Protein AF-A0A6F9DDV5-F1 (afdb_monomer_lite)

InterPro domains:
  IPR013877 YAP-binding/ALF4/Glomulin [PF08568] (64-239)
  IPR019516 Glomulin/ALF4 [PTHR15430] (7-287)

Structure (mmCIF, N/CA/C/O backbone):
data_AF-A0A6F9DDV5-F1
#
_entry.id   AF-A0A6F9DDV5-F1
#
loop_
_atom_site.group_PDB
_atom_site.id
_atom_site.type_symbol
_atom_site.label_atom_id
_atom_site.label_alt_id
_atom_site.label_comp_id
_atom_site.label_asym_id
_atom_site.label_entity_id
_atom_site.label_seq_id
_atom_site.pdbx_PDB_ins_code
_atom_site.Cartn_x
_atom_site.Cartn_y
_atom_site.Cartn_z
_atom_site.occupancy
_atom_site.B_iso_or_equiv
_atom_site.auth_seq_id
_atom_site.auth_comp_id
_atom_site.auth_asym_id
_atom_site.auth_atom_id
_atom_site.pdbx_PDB_model_num
ATOM 1 N N . MET A 1 1 ? 10.683 -4.015 -34.587 1.00 55.41 1 MET A N 1
ATOM 2 C CA . MET A 1 1 ? 10.624 -2.664 -33.981 1.00 55.41 1 MET A CA 1
ATOM 3 C C . MET A 1 1 ? 10.845 -2.815 -32.485 1.00 55.41 1 MET A C 1
ATOM 5 O O . MET A 1 1 ? 10.167 -3.643 -31.888 1.00 55.41 1 MET A O 1
ATOM 9 N N . ASN A 1 2 ? 11.807 -2.100 -31.898 1.00 80.69 2 ASN A N 1
ATOM 10 C CA . ASN A 1 2 ? 12.067 -2.163 -30.457 1.00 80.69 2 ASN A CA 1
ATOM 11 C C . ASN A 1 2 ? 10.834 -1.625 -29.701 1.00 80.69 2 ASN A C 1
ATOM 13 O O . ASN A 1 2 ? 10.474 -0.459 -29.856 1.00 80.69 2 ASN A O 1
ATOM 17 N N . VAL A 1 3 ? 10.157 -2.480 -28.925 1.00 81.69 3 VAL A N 1
ATOM 18 C CA . VAL A 1 3 ? 8.917 -2.121 -28.211 1.00 81.69 3 VAL A CA 1
ATOM 19 C C . VAL A 1 3 ? 9.163 -1.027 -27.169 1.00 81.69 3 VAL A C 1
ATOM 21 O O . VAL A 1 3 ? 8.283 -0.204 -26.936 1.00 81.69 3 VAL A O 1
ATOM 24 N N . GLN A 1 4 ? 10.357 -0.975 -26.577 1.00 80.44 4 GLN A N 1
ATOM 25 C CA . GLN A 1 4 ? 10.731 0.053 -25.604 1.00 80.44 4 GLN A CA 1
ATOM 26 C C . GLN A 1 4 ? 10.897 1.419 -26.270 1.00 80.44 4 GLN A C 1
ATOM 28 O O . GLN A 1 4 ? 10.431 2.417 -25.728 1.00 80.44 4 GLN A O 1
ATOM 33 N N . PHE A 1 5 ? 11.471 1.443 -27.474 1.00 81.38 5 PHE A N 1
ATOM 34 C CA . PHE A 1 5 ? 11.558 2.650 -28.295 1.00 81.38 5 PHE A CA 1
ATOM 35 C C . PHE A 1 5 ? 10.172 3.112 -28.767 1.00 81.38 5 PHE A C 1
ATOM 37 O O . PHE A 1 5 ? 9.809 4.274 -28.636 1.00 81.38 5 PHE A O 1
ATOM 44 N N . ALA A 1 6 ? 9.330 2.189 -29.244 1.00 80.25 6 ALA A N 1
ATOM 45 C CA . ALA A 1 6 ? 7.950 2.528 -29.592 1.00 80.25 6 ALA A CA 1
ATOM 46 C C . ALA A 1 6 ? 7.181 3.078 -28.376 1.00 80.25 6 ALA A C 1
ATOM 48 O O . ALA A 1 6 ? 6.410 4.028 -28.501 1.00 80.25 6 ALA A O 1
ATOM 49 N N . PHE A 1 7 ? 7.414 2.508 -27.189 1.00 82.56 7 PHE A N 1
ATOM 50 C CA . PHE A 1 7 ? 6.843 3.017 -25.951 1.00 82.56 7 PHE A CA 1
ATOM 51 C C . PHE A 1 7 ? 7.330 4.432 -25.649 1.00 82.56 7 PHE A C 1
ATOM 53 O O . PHE A 1 7 ? 6.478 5.293 -25.443 1.00 82.56 7 PHE A O 1
ATOM 60 N N . SER A 1 8 ? 8.644 4.695 -25.675 1.00 81.56 8 SER A N 1
ATOM 61 C CA . SER A 1 8 ? 9.191 6.029 -25.398 1.00 81.56 8 SER A CA 1
ATOM 62 C C . SER A 1 8 ? 8.586 7.077 -26.335 1.00 81.56 8 SER A C 1
ATOM 64 O O . SER A 1 8 ? 8.031 8.059 -25.847 1.00 81.56 8 SER A O 1
ATOM 66 N N . CYS A 1 9 ? 8.524 6.817 -27.645 1.00 81.94 9 CYS A N 1
ATOM 67 C CA . CYS A 1 9 ? 7.893 7.723 -28.612 1.00 81.94 9 CYS A CA 1
ATOM 68 C C . CYS A 1 9 ? 6.425 8.058 -28.281 1.00 81.94 9 CYS A C 1
ATOM 70 O O . CYS A 1 9 ? 5.958 9.159 -28.570 1.00 81.94 9 CYS A O 1
ATOM 72 N N . CYS A 1 10 ? 5.681 7.134 -27.668 1.00 85.75 10 CYS A N 1
ATOM 73 C CA . CYS A 1 10 ? 4.267 7.330 -27.350 1.00 85.75 10 CYS A CA 1
ATOM 74 C C . CYS A 1 10 ? 4.003 7.975 -25.980 1.00 85.75 10 CYS A C 1
ATOM 76 O O . CYS A 1 10 ? 2.874 8.411 -25.748 1.00 85.75 10 CYS A O 1
ATOM 78 N N . ILE A 1 11 ? 4.983 8.055 -25.069 1.00 86.75 11 ILE A N 1
ATOM 79 C CA . ILE A 1 11 ? 4.750 8.488 -23.674 1.00 86.75 11 ILE A CA 1
ATOM 80 C C . ILE A 1 11 ? 4.121 9.883 -23.594 1.00 86.75 11 ILE A C 1
ATOM 82 O O . ILE A 1 11 ? 3.179 10.074 -22.824 1.00 86.75 11 ILE A O 1
ATOM 86 N N . SER A 1 12 ? 4.593 10.839 -24.399 1.00 86.44 12 SER A N 1
ATOM 87 C CA . SER A 1 12 ? 4.059 12.209 -24.390 1.00 86.44 12 SER A CA 1
ATOM 88 C C . SER A 1 12 ? 2.573 12.239 -24.766 1.00 86.44 12 SER A C 1
ATOM 90 O O . SER A 1 12 ? 1.744 12.737 -24.005 1.00 86.44 12 SER A O 1
ATOM 92 N N . ALA A 1 13 ? 2.211 11.589 -25.877 1.00 89.06 13 ALA A N 1
ATOM 93 C CA . ALA A 1 13 ? 0.823 11.498 -26.323 1.00 89.06 13 ALA A CA 1
ATOM 94 C C . ALA A 1 13 ? -0.061 10.760 -25.304 1.00 89.06 13 ALA A C 1
ATOM 96 O O . ALA A 1 13 ? -1.176 11.196 -25.013 1.00 89.06 13 ALA A O 1
ATOM 97 N N . ILE A 1 14 ? 0.441 9.664 -24.723 1.00 92.50 14 ILE A N 1
ATOM 98 C CA . ILE A 1 14 ? -0.252 8.922 -23.665 1.00 92.50 14 ILE A CA 1
ATOM 99 C C . ILE A 1 14 ? -0.547 9.845 -22.479 1.00 92.50 14 ILE A C 1
ATOM 101 O O . ILE A 1 14 ? -1.688 9.898 -22.026 1.00 92.50 14 ILE A O 1
ATOM 105 N N . LEU A 1 15 ? 0.442 10.604 -22.003 1.00 92.88 15 LEU A N 1
ATOM 106 C CA . LEU A 1 15 ? 0.263 11.533 -20.887 1.00 92.88 15 LEU A CA 1
ATOM 107 C C . LEU A 1 15 ? -0.780 12.608 -21.194 1.00 92.88 15 LEU A C 1
ATOM 109 O O . LEU A 1 15 ? -1.605 12.900 -20.330 1.00 92.88 15 LEU A O 1
ATOM 113 N N . THR A 1 16 ? -0.805 13.145 -22.416 1.00 93.19 16 THR A N 1
ATOM 114 C CA . THR A 1 16 ? -1.851 14.083 -22.847 1.00 93.19 16 THR A CA 1
ATOM 115 C C . THR A 1 16 ? -3.245 13.462 -22.749 1.00 93.19 16 THR A C 1
ATOM 117 O O . THR A 1 16 ? -4.175 14.111 -22.270 1.00 93.19 16 THR A O 1
ATOM 120 N N . PHE A 1 17 ? -3.410 12.201 -23.160 1.00 96.31 17 PHE A N 1
ATOM 121 C CA . PHE A 1 17 ? -4.692 11.502 -23.036 1.00 96.31 17 PHE A CA 1
ATOM 122 C C . PHE A 1 17 ? -5.074 11.213 -21.581 1.00 96.31 17 PHE A C 1
ATOM 124 O O . PHE A 1 17 ? -6.241 11.371 -21.227 1.00 96.31 17 PHE A O 1
ATOM 131 N N . LEU A 1 18 ? -4.118 10.799 -20.745 1.00 95.75 18 LEU A N 1
ATOM 132 C CA . LEU A 1 18 ? -4.370 10.464 -19.340 1.00 95.75 18 LEU A CA 1
ATOM 133 C C . LEU A 1 18 ? -4.709 11.697 -18.493 1.00 95.75 18 LEU A C 1
ATOM 135 O O . LEU A 1 18 ? -5.558 11.607 -17.615 1.00 95.75 18 LEU A O 1
ATOM 139 N N . LYS A 1 19 ? -4.089 12.849 -18.770 1.00 94.25 19 LYS A N 1
ATOM 140 C CA . LYS A 1 19 ? -4.344 14.112 -18.052 1.00 94.25 19 LYS A CA 1
ATOM 141 C C . LYS A 1 19 ? -5.589 14.859 -18.548 1.00 94.25 19 LYS A C 1
ATOM 143 O O . LYS A 1 19 ? -5.900 15.936 -18.049 1.00 94.25 19 LYS A O 1
ATOM 148 N N . ALA A 1 20 ? -6.296 14.327 -19.545 1.00 94.38 20 ALA A N 1
ATOM 149 C CA . ALA A 1 20 ? -7.508 14.952 -20.053 1.00 94.38 20 ALA A CA 1
ATOM 150 C C . ALA A 1 20 ? -8.665 14.832 -19.048 1.00 94.38 20 ALA A C 1
ATOM 152 O O . ALA A 1 20 ? -8.860 13.796 -18.425 1.00 94.38 20 ALA A O 1
ATOM 153 N N . THR A 1 21 ? -9.514 15.856 -18.974 1.00 91.00 21 THR A N 1
ATOM 154 C CA . THR A 1 21 ? -10.756 15.811 -18.180 1.00 91.00 21 THR A CA 1
ATOM 155 C C . THR A 1 21 ? -11.850 14.970 -18.845 1.00 91.00 21 THR A C 1
ATOM 157 O O . THR A 1 21 ? -12.747 14.459 -18.181 1.00 91.00 21 THR A O 1
ATOM 160 N N . ASN A 1 22 ? -11.779 14.796 -20.170 1.00 93.56 22 ASN A N 1
ATOM 161 C CA . ASN A 1 22 ? -12.754 14.031 -20.942 1.00 93.56 22 ASN A CA 1
ATOM 162 C C . ASN A 1 22 ? -12.568 12.507 -20.731 1.00 93.56 22 ASN A C 1
ATOM 164 O O . ASN A 1 22 ? -11.526 11.970 -21.127 1.00 93.56 22 ASN A O 1
ATOM 168 N N . PRO A 1 23 ? -13.581 11.775 -20.220 1.00 92.75 23 PRO A N 1
ATOM 169 C CA . PRO A 1 23 ? -13.462 10.342 -19.932 1.00 92.75 23 PRO A CA 1
ATOM 170 C C . PRO A 1 23 ? -13.117 9.471 -21.146 1.00 92.75 23 PRO A C 1
ATOM 172 O O . PRO A 1 23 ? -12.415 8.471 -21.007 1.00 92.75 23 PRO A O 1
ATOM 175 N N . THR A 1 24 ? -13.555 9.844 -22.350 1.00 95.00 24 THR A N 1
ATOM 176 C CA . THR A 1 24 ? -13.236 9.113 -23.585 1.00 95.00 24 THR A CA 1
ATOM 177 C C . THR A 1 24 ? -11.762 9.269 -23.960 1.00 95.00 24 THR A C 1
ATOM 179 O O . THR A 1 24 ? -11.135 8.303 -24.400 1.00 95.00 24 THR A O 1
ATOM 182 N N . LYS A 1 25 ? -11.172 10.454 -23.750 1.00 96.25 25 LYS A N 1
ATOM 183 C CA . LYS A 1 25 ? -9.725 10.670 -23.930 1.00 96.25 25 LYS A CA 1
ATOM 184 C C . LYS A 1 25 ? -8.921 9.846 -22.921 1.00 96.25 25 LYS A C 1
ATOM 186 O O . LYS A 1 25 ? -8.024 9.115 -23.335 1.00 96.25 25 LYS A O 1
ATOM 191 N N . VAL A 1 26 ? -9.316 9.862 -21.646 1.00 96.88 26 VAL A N 1
ATOM 192 C CA . VAL A 1 26 ? -8.696 9.036 -20.593 1.00 96.88 26 VAL A CA 1
ATOM 193 C C . VAL A 1 26 ? -8.796 7.548 -20.930 1.00 96.88 26 VAL A C 1
ATOM 195 O O . VAL A 1 26 ? -7.812 6.814 -20.840 1.00 96.88 26 VAL A O 1
ATOM 198 N N . HIS A 1 27 ? -9.965 7.093 -21.387 1.00 96.38 27 HIS A N 1
ATOM 199 C CA . HIS A 1 27 ? -10.177 5.713 -21.813 1.00 96.38 27 HIS A CA 1
ATOM 200 C C . HIS A 1 27 ? -9.219 5.296 -22.940 1.00 96.38 27 HIS A C 1
ATOM 202 O O . HIS A 1 27 ? -8.629 4.213 -22.869 1.00 96.38 27 HIS A O 1
ATOM 208 N N . LYS A 1 28 ? -9.033 6.151 -23.955 1.00 95.75 28 LYS A N 1
ATOM 209 C CA . LYS A 1 28 ? -8.062 5.918 -25.034 1.00 95.75 28 LYS A CA 1
ATOM 210 C C . LYS A 1 28 ? -6.635 5.852 -24.487 1.00 95.75 28 LYS A C 1
ATOM 212 O O . LYS A 1 28 ? -5.934 4.891 -24.792 1.00 95.75 28 LYS A O 1
ATOM 217 N N . GLY A 1 29 ? -6.247 6.787 -23.616 1.00 95.44 29 GLY A N 1
ATOM 218 C CA . GLY A 1 29 ? -4.939 6.786 -22.949 1.00 95.44 29 GLY A CA 1
ATOM 219 C C . GLY A 1 29 ? -4.657 5.478 -22.205 1.00 95.44 29 GLY A C 1
ATOM 220 O O . GLY A 1 29 ? -3.664 4.810 -22.484 1.00 95.44 29 GLY A O 1
ATOM 221 N N . LEU A 1 30 ? -5.580 5.039 -21.343 1.00 95.56 30 LEU A N 1
ATOM 222 C CA . LEU A 1 30 ? -5.460 3.771 -20.609 1.00 95.56 30 LEU A CA 1
ATOM 223 C C . LEU A 1 30 ? -5.441 2.544 -21.534 1.00 95.56 30 LEU A C 1
ATOM 225 O O . LEU A 1 30 ? -4.777 1.549 -21.240 1.00 95.56 30 LEU A O 1
ATOM 229 N N . THR A 1 31 ? -6.158 2.596 -22.657 1.00 94.81 31 THR A N 1
ATOM 230 C CA . THR A 1 31 ? -6.161 1.511 -23.649 1.00 94.81 31 THR A CA 1
ATOM 231 C C . THR A 1 31 ? -4.805 1.390 -24.339 1.00 94.81 31 THR A C 1
ATOM 233 O O . THR A 1 31 ? -4.296 0.275 -24.472 1.00 94.81 31 THR A O 1
ATOM 236 N N . ILE A 1 32 ? -4.192 2.520 -24.704 1.00 92.31 32 ILE A N 1
ATOM 237 C CA . ILE A 1 32 ? -2.840 2.564 -25.273 1.00 92.31 32 ILE A CA 1
ATOM 238 C C . ILE A 1 32 ? -1.819 2.083 -24.236 1.00 92.31 32 ILE A C 1
ATOM 240 O O . ILE A 1 32 ? -1.032 1.190 -24.543 1.00 92.31 32 ILE A O 1
ATOM 244 N N . CYS A 1 33 ? -1.880 2.585 -22.997 1.00 91.62 33 CYS A N 1
ATOM 245 C CA . CYS A 1 33 ? -1.057 2.110 -21.879 1.00 91.62 33 CYS A CA 1
ATOM 246 C C . CYS A 1 33 ? -1.094 0.586 -21.762 1.00 91.62 33 CYS A C 1
ATOM 248 O O . CYS A 1 33 ? -0.055 -0.066 -21.799 1.00 91.62 33 CYS A O 1
ATOM 250 N N . ARG A 1 34 ? -2.298 0.005 -21.686 1.00 91.25 34 ARG A N 1
ATOM 251 C CA . ARG A 1 34 ? -2.478 -1.447 -21.593 1.00 91.25 34 ARG A CA 1
ATOM 252 C C . ARG A 1 34 ? -1.848 -2.173 -22.778 1.00 91.25 34 ARG A C 1
ATOM 254 O O . ARG A 1 34 ? -1.163 -3.170 -22.579 1.00 91.25 34 ARG A O 1
ATOM 261 N N . PHE A 1 35 ? -2.087 -1.692 -23.995 1.00 90.75 35 PHE A N 1
ATOM 262 C CA . PHE A 1 35 ? -1.555 -2.310 -25.204 1.00 90.75 35 PHE A CA 1
ATOM 263 C C . PHE A 1 35 ? -0.025 -2.319 -25.217 1.00 90.75 35 PHE A C 1
ATOM 265 O O . PHE A 1 35 ? 0.574 -3.366 -25.450 1.00 90.75 35 PHE A O 1
ATOM 272 N N . VAL A 1 36 ? 0.607 -1.183 -24.913 1.00 86.81 36 VAL A N 1
ATOM 273 C CA . VAL A 1 36 ? 2.069 -1.084 -24.929 1.00 86.81 36 VAL A CA 1
ATOM 274 C C . VAL A 1 36 ? 2.689 -1.855 -23.764 1.00 86.81 36 VAL A C 1
ATOM 276 O O . VAL A 1 36 ? 3.611 -2.635 -23.975 1.00 86.81 36 VAL A O 1
ATOM 279 N N . THR A 1 37 ? 2.140 -1.737 -22.551 1.00 89.50 37 THR A N 1
ATOM 280 C CA . THR A 1 37 ? 2.614 -2.500 -21.384 1.00 89.50 37 THR A CA 1
ATOM 281 C C . THR A 1 37 ? 2.518 -4.008 -21.601 1.00 89.50 37 THR A C 1
ATOM 283 O O . THR A 1 37 ? 3.430 -4.731 -21.213 1.00 89.50 37 THR A O 1
ATOM 286 N N . ASN A 1 38 ? 1.473 -4.504 -22.266 1.00 91.06 38 ASN A N 1
ATOM 287 C CA . ASN A 1 38 ? 1.347 -5.933 -22.562 1.00 91.06 38 ASN A CA 1
ATOM 288 C C . ASN A 1 38 ? 2.399 -6.451 -23.554 1.00 91.06 38 ASN A C 1
ATOM 290 O O . ASN A 1 38 ? 2.666 -7.646 -23.552 1.00 91.06 38 ASN A O 1
ATOM 294 N N . ARG A 1 39 ? 2.991 -5.579 -24.378 1.00 90.88 39 ARG A N 1
ATOM 295 C CA . ARG A 1 39 ? 4.051 -5.940 -25.333 1.00 90.88 39 ARG A CA 1
ATOM 296 C C . ARG A 1 39 ? 5.461 -5.812 -24.762 1.00 90.88 39 ARG A C 1
ATOM 298 O O . ARG A 1 39 ? 6.409 -6.253 -25.399 1.00 90.88 39 ARG A O 1
ATOM 305 N N . LEU A 1 40 ? 5.614 -5.168 -23.607 1.00 90.44 40 LEU A N 1
ATOM 306 C CA . LEU A 1 40 ? 6.900 -5.063 -22.929 1.00 90.44 40 LEU A CA 1
ATOM 307 C C . LEU A 1 40 ? 7.204 -6.367 -22.196 1.00 90.44 40 LEU A C 1
ATOM 309 O O . LEU A 1 40 ? 6.369 -6.846 -21.424 1.00 90.44 40 LEU A O 1
ATOM 313 N N . GLU A 1 41 ? 8.411 -6.893 -22.371 1.00 89.69 41 GLU A N 1
ATOM 314 C CA . GLU A 1 41 ? 8.869 -8.049 -21.602 1.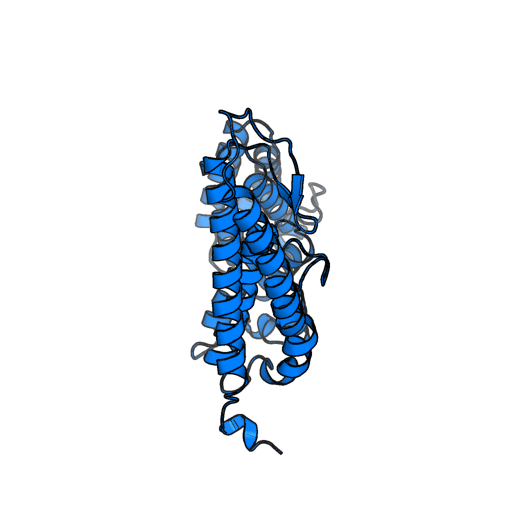00 89.69 41 GLU A CA 1
ATOM 315 C C . GLU A 1 41 ? 8.983 -7.698 -20.106 1.00 89.69 41 GLU A C 1
ATOM 317 O O . GLU A 1 41 ? 9.310 -6.550 -19.761 1.00 89.69 41 GLU A O 1
ATOM 322 N N . PRO A 1 42 ? 8.688 -8.634 -19.184 1.00 87.88 42 PRO A N 1
ATOM 323 C CA . PRO A 1 42 ? 8.953 -8.439 -17.761 1.00 87.88 42 PRO A CA 1
ATOM 324 C C . PRO A 1 42 ? 10.417 -8.055 -17.511 1.00 87.88 42 PRO A C 1
ATOM 326 O O . PRO A 1 42 ? 11.310 -8.544 -18.193 1.00 87.88 42 PRO A O 1
ATOM 329 N N . LEU A 1 43 ? 10.661 -7.189 -16.521 1.00 89.00 43 LEU A N 1
ATOM 330 C CA . LEU A 1 43 ? 12.007 -6.734 -16.123 1.00 89.00 43 LEU A CA 1
ATOM 331 C C . LEU A 1 43 ? 12.826 -6.021 -17.219 1.00 89.00 43 LEU A C 1
ATOM 333 O O . LEU A 1 43 ? 14.006 -5.754 -17.011 1.00 89.00 43 LEU A O 1
ATOM 337 N N . SER A 1 44 ? 12.223 -5.693 -18.363 1.00 89.12 44 SER A N 1
ATOM 338 C CA . SER A 1 44 ? 12.948 -5.141 -19.510 1.00 89.12 44 SER A CA 1
ATOM 339 C C . SER A 1 44 ? 13.184 -3.630 -19.427 1.00 89.12 44 SER A C 1
ATOM 341 O O . SER A 1 44 ? 14.111 -3.126 -20.057 1.00 89.12 44 SER A O 1
ATOM 343 N N . LEU A 1 45 ? 12.374 -2.890 -18.662 1.00 88.12 45 LEU A N 1
ATOM 344 C CA . LEU A 1 45 ? 12.496 -1.436 -18.560 1.00 88.12 45 LEU A CA 1
ATOM 345 C C . LEU A 1 45 ? 13.507 -1.006 -17.496 1.00 88.12 45 LEU A C 1
ATOM 347 O O . LEU A 1 45 ? 13.519 -1.525 -16.376 1.00 88.12 45 LEU A O 1
ATOM 351 N N . GLN A 1 46 ? 14.259 0.041 -17.837 1.00 86.06 46 GLN A N 1
ATOM 352 C CA . GLN A 1 46 ? 15.081 0.812 -16.911 1.00 86.06 46 GLN A CA 1
ATOM 353 C C . GLN A 1 46 ? 14.633 2.278 -16.897 1.00 86.06 46 GLN A C 1
ATOM 355 O O . GLN A 1 46 ? 14.309 2.848 -17.944 1.00 86.06 46 GLN A O 1
ATOM 360 N N . SER A 1 47 ? 14.618 2.917 -15.725 1.00 79.56 47 SER A N 1
ATOM 361 C CA . SER A 1 47 ? 14.194 4.325 -15.614 1.00 79.56 47 SER A CA 1
ATOM 362 C C . SER A 1 47 ? 15.165 5.267 -16.323 1.00 79.56 47 SER A C 1
ATOM 364 O O . SER A 1 47 ? 14.743 6.258 -16.924 1.00 79.56 47 SER A O 1
ATOM 366 N N . SER A 1 48 ? 16.461 4.951 -16.269 1.00 79.75 48 SER A N 1
ATOM 367 C CA . SER A 1 48 ? 17.528 5.672 -16.970 1.00 79.75 48 SER A CA 1
ATOM 368 C C . SER A 1 48 ? 17.300 5.685 -18.480 1.00 79.75 48 SER A C 1
ATOM 370 O O . SER A 1 48 ? 17.346 6.757 -19.079 1.00 79.75 48 SER A O 1
ATOM 372 N N . TYR A 1 49 ? 16.960 4.532 -19.066 1.00 77.31 49 TYR A N 1
ATOM 373 C CA . TYR A 1 49 ? 16.637 4.400 -20.486 1.00 77.31 49 TYR A CA 1
ATOM 374 C C . TYR A 1 49 ? 15.472 5.314 -20.883 1.00 77.31 49 TYR A C 1
ATOM 376 O O . TYR A 1 49 ? 15.629 6.167 -21.751 1.00 77.31 49 TYR A O 1
ATOM 384 N N . LEU A 1 50 ? 14.329 5.227 -20.189 1.00 76.25 50 LEU A N 1
ATOM 385 C CA . LEU A 1 50 ? 13.173 6.080 -20.502 1.00 76.25 50 LEU A CA 1
ATOM 386 C C . LEU A 1 50 ? 13.497 7.570 -20.367 1.00 76.25 50 LEU A C 1
ATOM 388 O O . LEU A 1 50 ? 13.019 8.376 -21.158 1.00 76.25 50 LEU A O 1
ATOM 392 N N . THR A 1 51 ? 14.296 7.934 -19.364 1.00 74.88 51 THR A N 1
ATOM 393 C CA . THR A 1 51 ? 14.700 9.325 -19.134 1.00 74.88 51 THR A CA 1
ATOM 394 C C . THR A 1 51 ? 15.616 9.814 -20.253 1.00 74.88 51 THR A C 1
ATOM 396 O O . THR A 1 51 ? 15.435 10.926 -20.734 1.00 74.88 51 THR A O 1
ATOM 399 N N . GLN A 1 52 ? 16.569 8.990 -20.698 1.00 73.81 52 GLN A N 1
ATOM 400 C CA . GLN A 1 52 ? 17.489 9.307 -21.790 1.00 73.81 52 GLN A CA 1
ATOM 401 C C . GLN A 1 52 ? 16.763 9.484 -23.125 1.00 73.81 52 GLN A C 1
ATOM 403 O O . GLN A 1 52 ? 16.974 10.502 -23.782 1.00 73.81 52 GLN A O 1
ATOM 408 N N . GLU A 1 53 ? 15.879 8.552 -23.482 1.00 68.75 53 GLU A N 1
ATOM 409 C CA . GLU A 1 53 ? 15.092 8.610 -24.722 1.00 68.75 53 GLU A CA 1
ATOM 410 C C . GLU A 1 53 ? 14.145 9.821 -24.763 1.00 68.75 53 GLU A C 1
ATOM 412 O O . GLU A 1 53 ? 13.799 10.313 -25.834 1.00 68.75 53 GLU A O 1
ATOM 417 N N . LEU A 1 54 ? 13.731 10.333 -23.598 1.00 66.31 54 LEU A N 1
ATOM 418 C CA . LEU A 1 54 ? 12.755 11.421 -23.477 1.00 66.31 54 LEU A CA 1
ATOM 419 C C . LEU A 1 54 ? 13.338 12.767 -23.051 1.00 66.31 54 LEU A C 1
ATOM 421 O O . LEU A 1 54 ? 12.575 13.709 -22.815 1.00 66.31 54 LEU A O 1
ATOM 425 N N . LYS A 1 55 ? 14.670 12.906 -23.048 1.00 63.59 55 LYS A N 1
ATOM 426 C CA . LYS A 1 55 ? 15.347 14.195 -22.814 1.00 63.59 55 LYS A CA 1
ATOM 427 C C . LYS A 1 55 ? 14.824 15.310 -23.727 1.00 63.59 55 LYS A C 1
ATOM 429 O O . LYS A 1 55 ? 14.760 16.458 -23.306 1.00 63.59 55 LYS A O 1
ATOM 434 N N . ILE A 1 56 ? 14.404 14.959 -24.943 1.00 56.12 56 ILE A N 1
ATOM 435 C CA . ILE A 1 56 ? 13.948 15.890 -25.987 1.00 56.12 56 ILE A CA 1
ATOM 436 C C . ILE A 1 56 ? 12.572 16.508 -25.664 1.00 56.12 56 ILE A C 1
ATOM 438 O O . ILE A 1 56 ? 12.258 17.587 -26.149 1.00 56.12 56 ILE A O 1
ATOM 442 N N . VAL A 1 57 ? 11.750 15.868 -24.823 1.00 59.75 57 VAL A N 1
ATOM 443 C CA . VAL A 1 57 ? 10.346 16.278 -24.587 1.00 59.75 57 VAL A CA 1
ATOM 444 C C . VAL A 1 57 ? 10.153 16.960 -23.221 1.00 59.75 57 VAL A C 1
ATOM 446 O O . VAL A 1 57 ? 9.030 17.124 -22.758 1.00 59.75 57 VAL A O 1
ATOM 449 N N . HIS A 1 58 ? 11.239 17.348 -22.542 1.00 65.75 58 HIS A N 1
ATOM 450 C CA . HIS A 1 58 ? 11.233 18.001 -21.220 1.00 65.75 58 HIS A CA 1
ATOM 451 C C . HIS A 1 58 ? 10.491 17.239 -20.100 1.00 65.75 58 HIS A C 1
ATOM 453 O O . HIS A 1 58 ? 10.155 17.810 -19.062 1.00 65.75 58 HIS A O 1
ATOM 459 N N . ILE A 1 59 ? 10.276 15.929 -20.257 1.00 69.25 59 ILE A N 1
ATOM 460 C CA . ILE A 1 59 ? 9.711 15.079 -19.205 1.00 69.25 59 ILE A CA 1
ATOM 461 C C . ILE A 1 59 ? 10.870 14.499 -18.396 1.00 69.25 59 ILE A C 1
ATOM 463 O O . ILE A 1 59 ? 11.454 13.487 -18.774 1.00 69.25 59 ILE A O 1
ATOM 467 N N . GLN A 1 60 ? 11.203 15.132 -17.269 1.00 69.38 60 GLN A N 1
ATOM 468 C CA . GLN A 1 60 ? 12.345 14.721 -16.439 1.00 69.38 60 GLN A CA 1
ATOM 469 C C . GLN A 1 60 ? 12.200 13.294 -15.883 1.00 69.38 60 GLN A C 1
ATOM 471 O O . GLN A 1 60 ? 13.186 12.569 -15.768 1.00 69.38 60 GLN A O 1
ATOM 476 N N . HIS A 1 61 ? 10.973 12.874 -15.554 1.00 82.94 61 HIS A N 1
ATOM 477 C CA . HIS A 1 61 ? 10.690 11.563 -14.963 1.00 82.94 61 HIS A CA 1
ATOM 478 C C . HIS A 1 61 ? 9.451 10.904 -15.596 1.00 82.94 61 HIS A C 1
ATOM 480 O O . HIS A 1 61 ? 8.370 10.900 -14.998 1.00 82.94 61 HIS A O 1
ATOM 486 N N . PRO A 1 62 ? 9.579 10.314 -16.796 1.00 85.94 62 PRO A N 1
ATOM 487 C CA . PRO A 1 62 ? 8.435 9.833 -17.575 1.00 85.94 62 PRO A CA 1
ATOM 488 C C . PRO A 1 62 ? 7.667 8.691 -16.904 1.00 85.94 62 PRO A C 1
ATOM 490 O O . PRO A 1 62 ? 6.437 8.685 -16.912 1.00 85.94 62 PRO A O 1
ATOM 493 N N . ALA A 1 63 ? 8.374 7.763 -16.253 1.00 89.38 63 ALA A N 1
ATOM 494 C CA . ALA A 1 63 ? 7.741 6.690 -15.491 1.00 89.38 63 ALA A CA 1
ATOM 495 C C . ALA A 1 63 ? 6.895 7.240 -14.328 1.00 89.38 63 ALA A C 1
ATOM 497 O O . ALA A 1 63 ? 5.752 6.823 -14.153 1.00 89.38 63 ALA A O 1
ATOM 498 N N . ARG A 1 64 ? 7.425 8.219 -13.578 1.00 91.19 64 ARG A N 1
ATOM 499 C CA . ARG A 1 64 ? 6.704 8.860 -12.465 1.00 91.19 64 ARG A CA 1
ATOM 500 C C . ARG A 1 64 ? 5.489 9.634 -12.961 1.00 91.19 64 ARG A C 1
ATOM 502 O O . ARG A 1 64 ? 4.404 9.428 -12.439 1.00 91.19 64 ARG A O 1
ATOM 509 N N . SER A 1 65 ? 5.639 10.403 -14.041 1.00 92.19 65 SER A N 1
ATOM 510 C CA . SER A 1 65 ? 4.534 11.163 -14.643 1.00 92.19 65 SER A CA 1
ATOM 511 C C . SER A 1 65 ? 3.360 10.269 -15.060 1.00 92.19 65 SER A C 1
ATOM 513 O O . SER A 1 65 ? 2.200 10.642 -14.889 1.00 92.19 65 SER A O 1
ATOM 515 N N . LEU A 1 66 ? 3.643 9.083 -15.615 1.00 93.62 66 LEU A N 1
ATOM 516 C CA . LEU A 1 66 ? 2.604 8.115 -15.982 1.00 93.62 66 LEU A CA 1
ATOM 517 C C . LEU A 1 66 ? 1.912 7.531 -14.752 1.00 93.62 66 LEU A C 1
ATOM 519 O O . LEU A 1 66 ? 0.690 7.387 -14.749 1.00 93.62 66 LEU A O 1
ATOM 523 N N . LEU A 1 67 ? 2.685 7.198 -13.718 1.00 95.19 67 LEU A N 1
ATOM 524 C CA . LEU A 1 67 ? 2.149 6.679 -12.467 1.00 95.19 67 LEU A CA 1
ATOM 525 C C . LEU A 1 67 ? 1.304 7.728 -11.739 1.00 95.19 67 LEU A C 1
ATOM 527 O O . LEU A 1 67 ? 0.212 7.401 -11.301 1.00 95.19 67 LEU A O 1
ATOM 531 N N . GLU A 1 68 ? 1.735 8.985 -11.677 1.00 95.56 68 GLU A N 1
ATOM 532 C CA . GLU A 1 68 ? 0.962 10.092 -11.094 1.00 95.56 68 GLU A CA 1
ATOM 533 C C . GLU A 1 68 ? -0.363 10.313 -11.823 1.00 95.56 68 GLU A C 1
ATOM 535 O O . GLU A 1 68 ? -1.412 10.417 -11.188 1.00 95.56 68 GLU A O 1
ATOM 540 N N . ALA A 1 69 ? -0.339 10.322 -13.161 1.00 96.44 69 ALA A N 1
ATOM 541 C CA . ALA A 1 69 ? -1.561 10.418 -13.950 1.00 96.44 69 ALA A CA 1
ATOM 542 C C . ALA A 1 69 ? -2.490 9.226 -13.669 1.00 96.44 69 ALA A C 1
ATOM 544 O O . ALA A 1 69 ? -3.694 9.401 -13.484 1.00 96.44 69 ALA A O 1
ATOM 545 N N . ALA A 1 70 ? -1.935 8.016 -13.572 1.00 96.75 70 ALA A N 1
ATOM 546 C CA . ALA A 1 70 ? -2.702 6.827 -13.234 1.00 96.75 70 ALA A CA 1
ATOM 547 C C . ALA A 1 70 ? -3.270 6.872 -11.803 1.00 96.75 70 ALA A C 1
ATOM 549 O O . ALA A 1 70 ? -4.415 6.464 -11.604 1.00 96.75 70 ALA A O 1
ATOM 550 N N . VAL A 1 71 ? -2.525 7.395 -10.825 1.00 97.56 71 VAL A N 1
ATOM 551 C CA . VAL A 1 71 ? -2.994 7.604 -9.448 1.00 97.56 71 VAL A CA 1
ATOM 552 C C . VAL A 1 71 ? -4.151 8.599 -9.428 1.00 97.56 71 VAL A C 1
ATOM 554 O O . VAL A 1 71 ? -5.207 8.258 -8.906 1.00 97.56 71 VAL A O 1
ATOM 557 N N . SER A 1 72 ? -4.009 9.767 -10.064 1.00 97.25 72 SER A N 1
ATOM 558 C CA . SER A 1 72 ? -5.090 10.761 -10.156 1.00 97.25 72 SER A CA 1
ATOM 559 C C . SER A 1 72 ? -6.348 10.167 -10.797 1.00 97.25 72 SER A C 1
ATOM 561 O O . SER A 1 72 ? -7.444 10.305 -10.258 1.00 97.25 72 SER A O 1
ATOM 563 N N . ILE A 1 73 ? -6.215 9.402 -11.888 1.00 97.44 73 ILE A N 1
ATOM 564 C CA . ILE A 1 73 ? -7.367 8.713 -12.484 1.00 97.44 73 ILE A CA 1
ATOM 565 C C . ILE A 1 73 ? -7.947 7.679 -11.514 1.00 97.44 73 ILE A C 1
ATOM 567 O O . ILE A 1 73 ? -9.165 7.589 -11.400 1.00 97.44 73 ILE A O 1
ATOM 571 N N . ALA A 1 74 ? -7.114 6.889 -10.832 1.00 96.75 74 ALA A N 1
ATOM 572 C CA . ALA A 1 74 ? -7.558 5.831 -9.925 1.00 96.75 74 ALA A CA 1
ATOM 573 C C . ALA A 1 74 ? -8.348 6.367 -8.723 1.00 96.75 74 ALA A C 1
ATOM 575 O O . ALA A 1 74 ? -9.235 5.667 -8.239 1.00 96.75 74 ALA A O 1
ATOM 576 N N . THR A 1 75 ? -8.062 7.590 -8.279 1.00 95.88 75 THR A N 1
ATOM 577 C CA . THR A 1 75 ? -8.666 8.189 -7.082 1.00 95.88 75 THR A CA 1
ATOM 578 C C . THR A 1 75 ? -9.784 9.179 -7.410 1.00 95.88 75 THR A C 1
ATOM 580 O O . THR A 1 75 ? -10.813 9.173 -6.744 1.00 95.88 75 THR A O 1
ATOM 583 N N . GLN A 1 76 ? -9.639 9.985 -8.466 1.00 94.56 76 GLN A N 1
ATOM 584 C CA . GLN A 1 76 ? -10.514 11.137 -8.728 1.00 94.56 76 GLN A CA 1
ATOM 585 C C . GLN A 1 76 ? -11.447 10.953 -9.934 1.00 94.56 76 GLN A C 1
ATOM 587 O O . GLN A 1 76 ? -12.434 11.677 -10.061 1.00 94.56 76 GLN A O 1
ATOM 592 N N . CYS A 1 77 ? -11.179 10.009 -10.847 1.00 94.81 77 CYS A N 1
ATOM 593 C CA . CYS A 1 77 ? -11.996 9.881 -12.059 1.00 94.81 77 CYS A CA 1
ATOM 594 C C . CYS A 1 77 ? -13.441 9.472 -11.710 1.00 94.81 77 CYS A C 1
ATOM 596 O O . CYS A 1 77 ? -13.616 8.454 -11.041 1.00 94.81 77 CYS A O 1
ATOM 598 N N . PRO A 1 78 ? -14.493 10.148 -12.215 1.00 92.75 78 PRO A N 1
ATOM 599 C CA . PRO A 1 78 ? -15.884 9.802 -11.892 1.00 92.75 78 PRO A CA 1
ATOM 600 C C . PRO A 1 78 ? -16.278 8.373 -12.298 1.00 92.75 78 PRO A C 1
ATOM 602 O O . PRO A 1 78 ? -17.073 7.712 -11.627 1.00 92.75 78 PRO A O 1
ATOM 605 N N . SER A 1 79 ? -15.677 7.850 -13.371 1.00 95.69 79 SER A N 1
ATOM 606 C CA . SER A 1 79 ? -15.961 6.502 -13.860 1.00 95.69 79 SER A CA 1
ATOM 607 C C . SER A 1 79 ? -15.265 5.434 -13.016 1.00 95.69 79 SER A C 1
ATOM 609 O O . SER A 1 79 ? -14.051 5.243 -13.116 1.00 95.69 79 SER A O 1
ATOM 611 N N . LYS A 1 80 ? -16.049 4.650 -12.264 1.00 95.50 80 LYS A N 1
ATOM 612 C CA . LYS A 1 80 ? -15.562 3.491 -11.491 1.00 95.50 80 LYS A CA 1
ATOM 613 C C . LYS A 1 80 ? -14.747 2.519 -12.350 1.00 95.50 80 LYS A C 1
ATOM 615 O O . LYS A 1 80 ? -13.706 2.034 -11.914 1.00 95.50 80 LYS A O 1
ATOM 620 N N . THR A 1 81 ? -15.183 2.266 -13.582 1.00 96.38 81 THR A N 1
ATOM 621 C CA . THR A 1 81 ? -14.478 1.379 -14.516 1.00 96.38 81 THR A CA 1
ATOM 622 C C . THR A 1 81 ? -13.103 1.925 -14.897 1.00 96.38 81 THR A C 1
ATOM 624 O O . THR A 1 81 ? -12.142 1.159 -14.966 1.00 96.38 81 THR A O 1
ATOM 627 N N . LEU A 1 82 ? -12.978 3.236 -15.134 1.00 96.81 82 LEU A N 1
ATOM 628 C CA . LEU A 1 82 ? -11.681 3.851 -15.429 1.00 96.81 82 LEU A CA 1
ATOM 629 C C . LEU A 1 82 ? -10.780 3.874 -14.192 1.00 96.81 82 LEU A C 1
ATOM 631 O O . LEU A 1 82 ? -9.605 3.535 -14.325 1.00 96.81 82 LEU A O 1
ATOM 635 N N . ARG A 1 83 ? -11.333 4.147 -12.999 1.00 96.69 83 ARG A N 1
ATOM 636 C CA . ARG A 1 83 ? -10.591 4.047 -11.730 1.00 96.69 83 ARG A CA 1
ATOM 637 C C . ARG A 1 83 ? -9.960 2.664 -11.557 1.00 96.69 83 ARG A C 1
ATOM 639 O O . ARG A 1 83 ? -8.751 2.549 -11.377 1.00 96.69 83 ARG A O 1
ATOM 646 N N . GLN A 1 84 ? -10.759 1.606 -11.716 1.00 95.00 84 GLN A N 1
ATOM 647 C CA . GLN A 1 84 ? -10.298 0.217 -11.601 1.00 95.00 84 GLN A CA 1
ATOM 648 C C . GLN A 1 84 ? -9.233 -0.144 -12.643 1.00 95.00 84 GLN A C 1
ATOM 650 O O . GLN A 1 84 ? -8.228 -0.771 -12.310 1.00 95.00 84 GLN A O 1
ATOM 655 N N . ARG A 1 85 ? -9.420 0.263 -13.905 1.00 95.69 85 ARG A N 1
ATOM 656 C CA . ARG A 1 85 ? -8.426 0.023 -14.965 1.00 95.69 85 ARG A CA 1
ATOM 657 C C . ARG A 1 85 ? -7.109 0.743 -14.689 1.00 95.69 85 ARG A C 1
ATOM 659 O O . ARG A 1 85 ? -6.054 0.175 -14.954 1.00 95.69 85 ARG A O 1
ATOM 666 N N . SER A 1 86 ? -7.174 1.959 -14.153 1.00 96.44 86 SER A N 1
ATOM 667 C CA . SER A 1 86 ? -5.990 2.734 -13.793 1.00 96.44 86 SER A CA 1
ATOM 668 C C . SER A 1 86 ? -5.233 2.109 -12.620 1.00 96.44 86 SER A C 1
ATOM 670 O O . SER A 1 86 ? -4.024 1.908 -12.707 1.00 96.44 86 SER A O 1
ATOM 672 N N . ALA A 1 87 ? -5.943 1.677 -11.572 1.00 94.50 87 ALA A N 1
ATOM 673 C CA . ALA A 1 87 ? -5.340 0.960 -10.448 1.00 94.50 87 ALA A CA 1
ATOM 674 C C . ALA A 1 87 ? -4.621 -0.327 -10.901 1.00 94.50 87 ALA A C 1
ATOM 676 O O . ALA A 1 87 ? -3.476 -0.569 -10.530 1.00 94.50 87 ALA A O 1
ATOM 677 N N . GLN A 1 88 ? -5.239 -1.115 -11.790 1.00 92.56 88 GLN A N 1
ATOM 678 C CA . GLN A 1 88 ? -4.601 -2.306 -12.374 1.00 92.56 88 GLN A CA 1
ATOM 679 C C . GLN A 1 88 ? -3.372 -1.977 -13.230 1.00 92.56 88 GLN A C 1
ATOM 681 O O . GLN A 1 88 ? -2.462 -2.799 -13.350 1.00 92.56 88 GLN A O 1
ATOM 686 N N . PHE A 1 89 ? -3.355 -0.811 -13.877 1.00 95.00 89 PHE A N 1
ATOM 687 C CA . PHE A 1 89 ? -2.216 -0.380 -14.677 1.00 95.00 89 PHE A CA 1
ATOM 688 C C . PHE A 1 89 ? -0.989 -0.091 -13.804 1.00 95.00 89 PHE A C 1
ATOM 690 O O . PHE A 1 89 ? 0.103 -0.476 -14.215 1.00 95.00 89 PHE A O 1
ATOM 697 N N . LEU A 1 90 ? -1.150 0.484 -12.603 1.00 94.25 90 LEU A N 1
ATOM 698 C CA . LEU A 1 90 ? -0.035 0.817 -11.700 1.00 94.25 90 LEU A CA 1
ATOM 699 C C . LEU A 1 90 ? 0.908 -0.376 -11.486 1.00 94.25 90 LEU A C 1
ATOM 701 O O . LEU A 1 90 ? 2.087 -0.316 -11.833 1.00 94.25 90 LEU A O 1
ATOM 705 N N . THR A 1 91 ? 0.386 -1.497 -10.987 1.00 92.94 91 THR A N 1
ATOM 706 C CA . THR A 1 91 ? 1.202 -2.684 -10.683 1.00 92.94 91 THR A CA 1
ATOM 707 C C . THR A 1 91 ? 1.700 -3.386 -11.940 1.00 92.94 91 THR A C 1
ATOM 709 O O . THR A 1 91 ? 2.844 -3.840 -11.982 1.00 92.94 91 THR A O 1
ATOM 712 N N . LYS A 1 92 ? 0.892 -3.442 -13.006 1.00 94.00 92 LYS A N 1
ATOM 713 C CA . LYS A 1 92 ? 1.317 -4.013 -14.296 1.00 94.00 92 LYS A CA 1
ATOM 714 C C . LYS A 1 92 ? 2.478 -3.244 -14.910 1.00 94.00 92 LYS A C 1
ATOM 716 O O . LYS A 1 92 ? 3.395 -3.870 -15.433 1.00 94.00 92 LYS A O 1
ATOM 721 N N . PHE A 1 93 ? 2.440 -1.918 -14.840 1.00 94.50 93 PHE A N 1
ATOM 722 C CA . PHE A 1 93 ? 3.486 -1.059 -15.371 1.00 94.50 93 PHE A CA 1
ATOM 723 C C . PHE A 1 93 ? 4.761 -1.156 -14.532 1.00 94.50 93 PHE A C 1
ATOM 725 O O . PHE A 1 93 ? 5.828 -1.415 -15.081 1.00 94.50 93 PHE A O 1
ATOM 732 N N . VAL A 1 94 ? 4.648 -1.073 -13.201 1.00 95.38 94 VAL A N 1
ATOM 733 C CA . VAL A 1 94 ? 5.781 -1.238 -12.271 1.00 95.38 94 VAL A CA 1
ATOM 734 C C . VAL A 1 94 ? 6.460 -2.612 -12.431 1.00 95.38 94 VAL A C 1
ATOM 736 O O . VAL A 1 94 ? 7.685 -2.715 -12.364 1.00 95.38 94 VAL A O 1
ATOM 739 N N . ASN A 1 95 ? 5.702 -3.670 -12.743 1.00 94.75 95 ASN A N 1
ATOM 740 C CA . ASN A 1 95 ? 6.252 -5.003 -13.021 1.00 94.75 95 ASN A CA 1
ATOM 741 C C . ASN A 1 95 ? 7.116 -5.081 -14.299 1.00 94.75 95 ASN A C 1
ATOM 743 O O . ASN A 1 95 ? 7.878 -6.036 -14.459 1.00 94.75 95 ASN A O 1
ATOM 747 N N . LYS A 1 96 ? 7.051 -4.101 -15.207 1.00 94.44 96 LYS A N 1
ATOM 748 C CA . LYS A 1 96 ? 7.918 -4.074 -16.399 1.00 94.44 96 LYS A CA 1
ATOM 749 C C . LYS A 1 96 ? 9.326 -3.572 -16.115 1.00 94.44 96 LYS A C 1
ATOM 751 O O . LYS A 1 96 ? 10.214 -3.819 -16.923 1.00 94.44 96 LYS A O 1
ATOM 756 N N . PHE 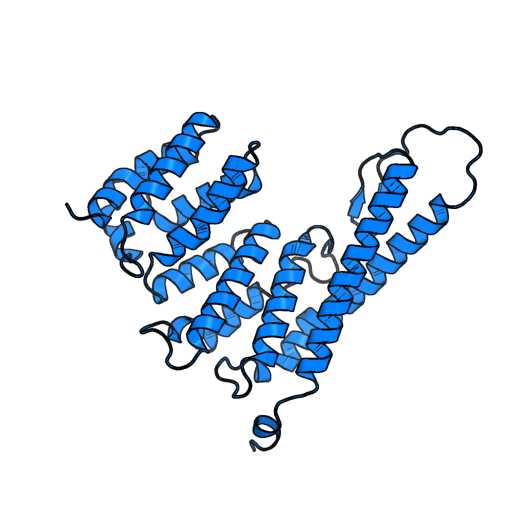A 1 97 ? 9.542 -2.929 -14.972 1.00 94.19 97 PHE A N 1
ATOM 757 C CA . PHE A 1 97 ? 10.855 -2.444 -14.569 1.00 94.19 97 PHE A CA 1
ATOM 758 C C . PHE A 1 97 ? 11.691 -3.539 -13.918 1.00 94.19 97 PHE A C 1
ATOM 760 O O . PHE A 1 97 ? 11.154 -4.402 -13.209 1.00 94.19 97 PHE A O 1
ATOM 767 N N . ALA A 1 98 ? 13.005 -3.459 -14.132 1.00 93.50 98 ALA A N 1
ATOM 768 C CA . ALA A 1 98 ? 13.994 -4.212 -13.375 1.00 93.50 98 ALA A CA 1
ATOM 769 C C . ALA A 1 98 ? 13.840 -3.962 -11.862 1.00 93.50 98 ALA A C 1
ATOM 771 O O . ALA A 1 98 ? 13.332 -2.925 -11.433 1.00 93.50 98 ALA A O 1
ATOM 772 N N . TRP A 1 99 ? 14.291 -4.907 -11.034 1.00 94.50 99 TRP A N 1
ATOM 773 C CA . TRP A 1 99 ? 14.046 -4.893 -9.586 1.00 94.50 99 TRP A CA 1
ATOM 774 C C . TRP A 1 99 ? 14.509 -3.617 -8.869 1.00 94.50 99 TRP A C 1
ATOM 776 O O . TRP A 1 99 ? 13.793 -3.126 -7.997 1.00 94.50 99 TRP A O 1
ATOM 786 N N . SER A 1 100 ? 15.659 -3.052 -9.248 1.00 92.69 100 SER A N 1
ATOM 787 C CA . SER A 1 100 ? 16.169 -1.809 -8.650 1.00 92.69 100 SER A CA 1
ATOM 788 C C . SER A 1 100 ? 15.253 -0.616 -8.936 1.00 92.69 100 SER A C 1
ATOM 790 O O . SER A 1 100 ? 14.797 0.049 -8.006 1.00 92.69 100 SER A O 1
ATOM 792 N N . ASP A 1 101 ? 14.895 -0.391 -10.200 1.00 93.88 101 ASP A N 1
ATOM 793 C CA . ASP A 1 101 ? 13.963 0.672 -10.586 1.00 93.88 101 ASP A CA 1
ATOM 794 C C . ASP A 1 101 ? 12.575 0.463 -9.982 1.00 93.88 101 ASP A C 1
ATOM 796 O O . ASP A 1 101 ? 11.949 1.397 -9.480 1.00 93.88 101 ASP A O 1
ATOM 800 N N . ARG A 1 102 ? 12.114 -0.788 -9.963 1.00 94.94 102 ARG A N 1
ATOM 801 C CA . ARG A 1 102 ? 10.860 -1.184 -9.328 1.00 94.94 102 ARG A CA 1
ATOM 802 C C . ARG A 1 102 ? 10.828 -0.780 -7.856 1.00 94.94 102 ARG A C 1
ATOM 804 O O . ARG A 1 102 ? 9.831 -0.207 -7.429 1.00 94.94 102 ARG A O 1
ATOM 811 N N . PHE A 1 103 ? 11.892 -1.043 -7.096 1.00 95.50 103 PHE A N 1
ATOM 812 C CA . PHE A 1 103 ? 11.989 -0.607 -5.701 1.00 95.50 103 PHE A CA 1
ATOM 813 C C . PHE A 1 103 ? 11.817 0.910 -5.581 1.00 95.50 103 PHE A C 1
ATOM 815 O O . PHE A 1 103 ? 10.987 1.373 -4.801 1.00 95.50 103 PHE A O 1
ATOM 822 N N . HIS A 1 104 ? 12.532 1.686 -6.399 1.00 94.81 104 HIS A N 1
ATOM 823 C CA . HIS A 1 104 ? 12.451 3.145 -6.359 1.00 94.81 104 HIS A CA 1
ATOM 824 C C . HIS A 1 104 ? 11.065 3.683 -6.729 1.00 94.81 104 HIS A C 1
ATOM 826 O O . HIS A 1 104 ? 10.609 4.645 -6.113 1.00 94.81 104 HIS A O 1
ATOM 832 N N . LEU A 1 105 ? 10.373 3.068 -7.692 1.00 95.81 105 LEU A N 1
ATOM 833 C CA . LEU A 1 105 ? 9.011 3.455 -8.072 1.00 95.81 105 LEU A CA 1
ATOM 834 C C . LEU A 1 105 ? 7.986 3.110 -6.984 1.00 95.81 105 LEU A C 1
ATOM 836 O O . LEU A 1 105 ? 7.103 3.917 -6.704 1.00 95.81 105 LEU A O 1
ATOM 840 N N . VAL A 1 106 ? 8.111 1.942 -6.349 1.00 96.75 106 VAL A N 1
ATOM 841 C CA . VAL A 1 106 ? 7.242 1.548 -5.227 1.00 96.75 106 VAL A CA 1
ATOM 842 C C . VAL A 1 106 ? 7.466 2.470 -4.032 1.00 96.75 106 VAL A C 1
ATOM 844 O O . VAL A 1 106 ? 6.501 2.995 -3.483 1.00 96.75 106 VAL A O 1
ATOM 847 N N . PHE A 1 107 ? 8.728 2.719 -3.667 1.00 96.06 107 PHE A N 1
ATOM 848 C CA . PHE A 1 107 ? 9.073 3.646 -2.592 1.00 96.06 107 PHE A CA 1
ATOM 849 C C . PHE A 1 107 ? 8.553 5.055 -2.880 1.00 96.06 107 PHE A C 1
ATOM 851 O O . PHE A 1 107 ? 7.971 5.675 -1.996 1.00 96.06 107 PHE A O 1
ATOM 858 N N . TYR A 1 108 ? 8.707 5.538 -4.118 1.00 95.56 108 TYR A N 1
ATOM 859 C CA . TYR A 1 108 ? 8.155 6.819 -4.550 1.00 95.56 108 TYR A CA 1
ATOM 860 C C . TYR A 1 108 ? 6.646 6.888 -4.297 1.00 95.56 108 TYR A C 1
ATOM 862 O O . TYR A 1 108 ? 6.208 7.763 -3.561 1.00 95.56 108 TYR A O 1
ATOM 870 N N . LEU A 1 109 ? 5.874 5.933 -4.830 1.00 96.12 109 LEU A N 1
ATOM 871 C CA . LEU A 1 109 ? 4.415 5.922 -4.701 1.00 96.12 109 LEU A CA 1
ATOM 872 C C . LEU A 1 109 ? 3.945 5.877 -3.246 1.00 96.12 109 LEU A C 1
ATOM 874 O O . LEU A 1 109 ? 3.058 6.633 -2.872 1.00 96.12 109 LEU A O 1
ATOM 878 N N . ILE A 1 110 ? 4.545 5.019 -2.420 1.00 95.81 110 ILE A N 1
ATOM 879 C CA . ILE A 1 110 ? 4.180 4.906 -1.001 1.00 95.81 110 ILE A CA 1
ATOM 880 C C . ILE A 1 110 ? 4.559 6.177 -0.223 1.00 95.81 110 ILE A C 1
ATOM 882 O O . ILE A 1 110 ? 3.898 6.521 0.752 1.00 95.81 110 ILE A O 1
ATOM 886 N N . ASN A 1 111 ? 5.621 6.875 -0.629 1.00 93.81 111 ASN A N 1
ATOM 887 C CA . ASN A 1 111 ? 6.099 8.062 0.072 1.00 93.81 111 ASN A CA 1
ATOM 888 C C . ASN A 1 111 ? 5.391 9.360 -0.344 1.00 93.81 111 ASN A C 1
ATOM 890 O O . ASN A 1 111 ? 5.354 10.282 0.463 1.00 93.81 111 ASN A O 1
ATOM 894 N N . THR A 1 112 ? 4.904 9.470 -1.584 1.00 93.06 112 THR A N 1
ATOM 895 C CA . THR A 1 112 ? 4.358 10.732 -2.119 1.00 93.06 112 THR A CA 1
ATOM 896 C C . THR A 1 112 ? 2.850 10.732 -2.326 1.00 93.06 112 THR A C 1
ATOM 898 O O . THR A 1 112 ? 2.272 11.806 -2.466 1.00 93.06 112 THR A O 1
ATOM 901 N N . VAL A 1 113 ? 2.197 9.568 -2.360 1.00 93.94 113 VAL A N 1
ATOM 902 C CA . VAL A 1 113 ? 0.739 9.488 -2.504 1.00 93.94 113 VAL A CA 1
ATOM 903 C C . VAL A 1 113 ? 0.080 9.473 -1.130 1.00 93.94 113 VAL A C 1
ATOM 905 O O . VAL A 1 113 ? 0.406 8.639 -0.292 1.00 93.94 113 VAL A O 1
ATOM 908 N N . GLU A 1 114 ? -0.892 10.359 -0.926 1.00 91.81 114 GLU A N 1
ATOM 909 C CA . GLU A 1 114 ? -1.634 10.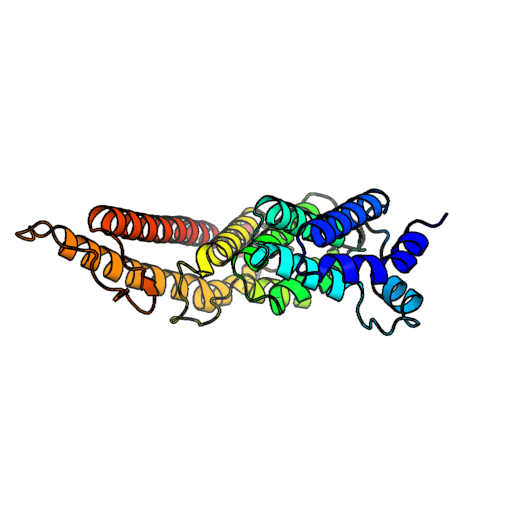458 0.339 1.00 91.81 114 GLU A CA 1
ATOM 910 C C . GLU A 1 114 ? -2.838 9.512 0.404 1.00 91.81 114 GLU A C 1
ATOM 912 O O . GLU A 1 114 ? -3.189 9.031 1.472 1.00 91.81 114 GLU A O 1
ATOM 917 N N . HIS A 1 115 ? -3.465 9.202 -0.736 1.00 95.00 115 HIS A N 1
ATOM 918 C CA . HIS A 1 115 ? -4.704 8.423 -0.763 1.00 95.00 115 HIS A CA 1
ATOM 919 C C . HIS A 1 115 ? -4.516 7.011 -0.176 1.00 95.00 115 HIS A C 1
ATOM 921 O O . HIS A 1 115 ? -3.865 6.158 -0.795 1.00 95.00 115 HIS A O 1
ATOM 927 N N . SER A 1 116 ? -5.184 6.733 0.948 1.00 95.25 116 SER A N 1
ATOM 928 C CA . SER A 1 116 ? -5.062 5.497 1.737 1.00 95.25 116 SER A CA 1
ATOM 929 C C . SER A 1 116 ? -5.204 4.220 0.902 1.00 95.25 116 SER A C 1
ATOM 931 O O . SER A 1 116 ? -4.346 3.343 0.961 1.00 95.25 116 SER A O 1
ATOM 933 N N . GLY A 1 117 ? -6.207 4.150 0.021 1.00 95.44 117 GLY A N 1
ATOM 934 C CA . GLY A 1 117 ? -6.404 3.004 -0.877 1.00 95.44 117 GLY A CA 1
ATOM 935 C C . GLY A 1 117 ? -5.251 2.743 -1.861 1.00 95.44 117 GLY A C 1
ATOM 936 O O . GLY A 1 117 ? -4.968 1.590 -2.187 1.00 95.44 117 GLY A O 1
ATOM 937 N N . VAL A 1 118 ? -4.534 3.780 -2.320 1.00 96.19 118 VAL A N 1
ATOM 938 C CA . VAL A 1 118 ? -3.374 3.609 -3.215 1.00 96.19 118 VAL A CA 1
ATOM 939 C C . VAL A 1 118 ? -2.161 3.149 -2.419 1.00 96.19 118 VAL A C 1
ATOM 941 O O . VAL A 1 118 ? -1.484 2.213 -2.841 1.00 96.19 118 VAL A O 1
ATOM 944 N N . VAL A 1 119 ? -1.913 3.756 -1.255 1.00 96.69 119 VAL A N 1
ATOM 945 C CA . VAL A 1 119 ? -0.837 3.324 -0.352 1.00 96.69 119 VAL A CA 1
ATOM 946 C C . VAL A 1 119 ? -1.064 1.873 0.066 1.00 96.69 119 VAL A C 1
ATOM 948 O O . VAL A 1 119 ? -0.171 1.052 -0.117 1.00 96.69 119 VAL A O 1
ATOM 951 N N . GLY A 1 120 ? -2.278 1.521 0.500 1.00 97.50 120 GLY A N 1
ATOM 952 C CA . GLY A 1 120 ? -2.659 0.152 0.841 1.00 97.50 120 GLY A CA 1
ATOM 953 C C . GLY A 1 120 ? -2.457 -0.823 -0.320 1.00 97.50 120 GLY A C 1
ATOM 954 O O . GLY A 1 120 ? -1.867 -1.889 -0.138 1.00 97.50 120 GLY A O 1
ATOM 955 N N . HIS A 1 121 ? -2.837 -0.442 -1.546 1.00 97.19 121 HIS A N 1
ATOM 956 C CA . HIS A 1 121 ? -2.576 -1.253 -2.739 1.00 97.19 121 HIS A CA 1
ATOM 957 C C . HIS A 1 121 ? -1.075 -1.486 -2.979 1.00 97.19 121 HIS A C 1
ATOM 959 O O . HIS A 1 121 ? -0.656 -2.609 -3.271 1.00 97.19 121 HIS A O 1
ATOM 965 N N . MET A 1 122 ? -0.248 -0.451 -2.821 1.00 97.75 122 MET A N 1
ATOM 966 C CA . MET A 1 122 ? 1.202 -0.561 -2.990 1.00 97.75 122 MET A CA 1
ATOM 967 C C . MET A 1 122 ? 1.881 -1.316 -1.836 1.00 97.75 122 MET A C 1
ATOM 969 O O . MET A 1 122 ? 2.862 -2.021 -2.073 1.00 97.75 122 MET A O 1
ATOM 973 N N . THR A 1 123 ? 1.344 -1.252 -0.617 1.00 98.44 123 THR A N 1
ATOM 974 C CA . THR A 1 123 ? 1.771 -2.080 0.521 1.00 98.44 123 THR A CA 1
ATOM 975 C C . THR A 1 123 ? 1.472 -3.559 0.273 1.00 98.44 123 THR A C 1
ATOM 977 O O . THR A 1 123 ? 2.334 -4.405 0.512 1.00 98.44 123 THR A O 1
ATOM 980 N N . VAL A 1 124 ? 0.300 -3.888 -0.284 1.00 98.25 124 VAL A N 1
ATOM 981 C CA . VAL A 1 124 ? -0.012 -5.260 -0.725 1.00 98.25 124 VAL A CA 1
ATOM 982 C C . VAL A 1 124 ? 0.954 -5.706 -1.820 1.00 98.25 124 VAL A C 1
ATOM 984 O O . VAL A 1 124 ? 1.510 -6.796 -1.721 1.00 98.25 124 VAL A O 1
ATOM 987 N N . TYR A 1 125 ? 1.234 -4.851 -2.807 1.00 97.88 125 TYR A N 1
ATOM 988 C CA . TYR A 1 125 ? 2.228 -5.150 -3.839 1.00 97.88 125 TYR A CA 1
ATOM 989 C C . TYR A 1 125 ? 3.616 -5.430 -3.244 1.00 97.88 125 TYR A C 1
ATOM 991 O O . TYR A 1 125 ? 4.279 -6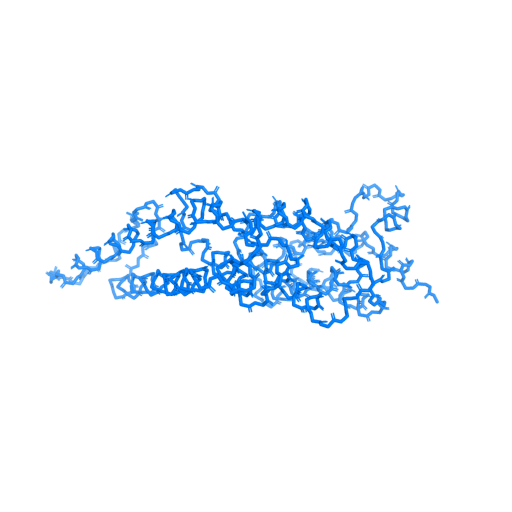.384 -3.645 1.00 97.88 125 TYR A O 1
ATOM 999 N N . PHE A 1 126 ? 4.063 -4.628 -2.272 1.00 98.12 126 PHE A N 1
ATOM 1000 C CA . PHE A 1 126 ? 5.330 -4.859 -1.577 1.00 98.12 126 PHE A CA 1
ATOM 1001 C C . PHE A 1 126 ? 5.340 -6.213 -0.856 1.00 98.12 126 PHE A C 1
ATOM 1003 O O . PHE A 1 126 ? 6.271 -6.991 -1.055 1.00 98.12 126 PHE A O 1
ATOM 1010 N N . LYS A 1 127 ? 4.281 -6.536 -0.103 1.00 98.25 127 LYS A N 1
ATOM 1011 C CA . LYS A 1 127 ? 4.102 -7.846 0.544 1.00 98.25 127 LYS A CA 1
ATOM 1012 C C . LYS A 1 127 ? 4.189 -8.994 -0.470 1.00 98.25 127 LYS A C 1
ATOM 1014 O O . LYS A 1 127 ? 4.899 -9.965 -0.228 1.00 98.25 127 LYS A O 1
ATOM 1019 N N . ASP A 1 128 ? 3.514 -8.878 -1.611 1.00 97.38 128 ASP A N 1
ATOM 1020 C CA . ASP A 1 128 ? 3.524 -9.913 -2.651 1.00 97.38 128 ASP A CA 1
ATOM 1021 C C . ASP A 1 128 ? 4.928 -10.086 -3.258 1.00 97.38 128 ASP A C 1
ATOM 1023 O O . ASP A 1 128 ? 5.374 -11.209 -3.487 1.00 97.38 128 ASP A O 1
ATOM 1027 N N . LYS A 1 129 ? 5.685 -8.993 -3.434 1.00 96.12 129 LYS A N 1
ATOM 1028 C CA . LYS A 1 129 ? 7.085 -9.075 -3.877 1.00 96.12 129 LYS A CA 1
ATOM 1029 C C . LYS A 1 129 ? 7.994 -9.717 -2.842 1.00 96.12 129 LYS A C 1
ATOM 1031 O O . LYS A 1 129 ? 8.854 -10.503 -3.216 1.00 96.12 129 LYS A O 1
ATOM 1036 N N . LEU A 1 130 ? 7.792 -9.453 -1.556 1.00 97.00 130 LEU A N 1
ATOM 1037 C CA . LEU A 1 130 ? 8.513 -10.177 -0.512 1.00 97.00 130 LEU A CA 1
ATOM 1038 C C . LEU A 1 130 ? 8.150 -11.662 -0.497 1.00 97.00 130 LEU A C 1
ATOM 1040 O O . LEU A 1 130 ? 9.030 -12.486 -0.284 1.00 97.00 130 LEU A O 1
ATOM 1044 N N . ALA A 1 131 ? 6.894 -12.021 -0.773 1.00 96.44 131 ALA A N 1
ATOM 1045 C CA . ALA A 1 131 ? 6.495 -13.419 -0.903 1.00 96.44 131 ALA A CA 1
ATOM 1046 C C . ALA A 1 131 ? 7.235 -14.129 -2.045 1.00 96.44 131 ALA A C 1
ATOM 1048 O O . ALA A 1 131 ? 7.720 -15.235 -1.828 1.00 96.44 131 ALA A O 1
ATOM 1049 N N . GLU A 1 132 ? 7.384 -13.478 -3.204 1.00 94.56 132 GLU A N 1
ATOM 1050 C CA . GLU A 1 132 ? 8.194 -13.990 -4.322 1.00 94.56 132 GLU A CA 1
ATOM 1051 C C . GLU A 1 132 ? 9.669 -14.169 -3.931 1.00 94.56 132 GLU A C 1
ATOM 1053 O O . GLU A 1 132 ? 10.290 -15.158 -4.299 1.00 94.56 132 GLU A O 1
ATOM 1058 N N . ILE A 1 133 ? 10.239 -13.223 -3.180 1.00 95.44 133 ILE A N 1
ATOM 1059 C CA . ILE A 1 133 ? 11.668 -13.224 -2.829 1.00 95.44 133 ILE A CA 1
ATOM 1060 C C . ILE A 1 133 ? 11.989 -14.236 -1.727 1.00 95.44 133 ILE A C 1
ATOM 1062 O O . ILE A 1 133 ? 13.032 -14.882 -1.753 1.00 95.44 133 ILE A O 1
ATOM 1066 N N . LEU A 1 134 ? 11.110 -14.362 -0.734 1.00 94.25 134 LEU A N 1
ATOM 1067 C CA . LEU A 1 134 ? 11.296 -15.270 0.397 1.00 94.25 134 LEU A CA 1
ATOM 1068 C C . LEU A 1 134 ? 10.949 -16.723 0.037 1.00 94.25 134 LEU A C 1
ATOM 1070 O O . LEU A 1 134 ? 11.186 -17.626 0.842 1.00 94.25 134 LEU A O 1
ATOM 1074 N N . GLN A 1 135 ? 10.383 -16.964 -1.149 1.00 89.00 135 GLN A N 1
ATOM 1075 C CA . GLN A 1 135 ? 10.064 -18.294 -1.647 1.00 89.00 135 GLN A CA 1
ATOM 1076 C C . GLN A 1 135 ? 11.268 -18.915 -2.366 1.00 89.00 135 GLN A C 1
ATOM 1078 O O . GLN A 1 135 ? 11.558 -18.577 -3.506 1.00 89.00 135 GLN A O 1
ATOM 1083 N N . GLY A 1 136 ? 11.916 -19.889 -1.724 1.00 84.38 136 GLY A N 1
ATOM 1084 C CA . GLY A 1 136 ? 12.979 -20.679 -2.352 1.00 84.38 136 GLY A CA 1
ATOM 1085 C C . GLY A 1 136 ? 14.163 -19.822 -2.808 1.00 84.38 136 GLY A C 1
ATOM 1086 O O . GLY A 1 136 ? 14.742 -19.089 -2.002 1.00 84.38 136 GLY A O 1
ATOM 1087 N N . GLU A 1 137 ? 14.527 -19.945 -4.086 1.00 89.56 137 GLU A N 1
ATOM 1088 C CA . GLU A 1 137 ? 15.582 -19.143 -4.706 1.00 89.56 137 GLU A CA 1
ATOM 1089 C C . GLU A 1 137 ? 15.048 -17.766 -5.140 1.00 89.56 137 GLU A C 1
ATOM 1091 O O . GLU A 1 137 ? 14.148 -17.687 -5.983 1.00 89.56 137 GLU A O 1
ATOM 1096 N N . PRO A 1 138 ? 15.596 -16.661 -4.601 1.00 90.88 138 PRO A N 1
ATOM 1097 C CA . PRO A 1 138 ? 15.112 -15.326 -4.914 1.00 90.88 138 PRO A CA 1
ATOM 1098 C C . PRO A 1 138 ? 15.423 -14.949 -6.373 1.00 90.88 138 PRO A C 1
ATOM 1100 O O . PRO A 1 138 ? 16.538 -15.187 -6.848 1.00 90.88 138 PRO A O 1
ATOM 1103 N N . PRO A 1 139 ? 14.507 -14.260 -7.082 1.00 93.06 139 PRO A N 1
ATOM 1104 C CA . PRO A 1 139 ? 14.773 -13.776 -8.434 1.00 93.06 139 PRO A CA 1
ATOM 1105 C C . PRO A 1 139 ? 16.022 -12.887 -8.504 1.00 93.06 139 PRO A C 1
ATOM 1107 O O . PRO A 1 139 ? 16.269 -12.072 -7.606 1.00 93.06 139 PRO A O 1
ATOM 1110 N N . LEU A 1 140 ? 16.777 -12.972 -9.602 1.00 91.75 140 LEU A N 1
ATOM 1111 C CA . LEU A 1 140 ? 17.994 -12.178 -9.790 1.00 91.75 140 LEU A CA 1
ATOM 1112 C C . LEU A 1 140 ? 17.719 -10.671 -9.631 1.00 91.75 140 LEU A C 1
ATOM 1114 O O . LEU A 1 140 ? 16.791 -10.120 -10.223 1.00 91.75 140 LEU A O 1
ATOM 1118 N N . GLY A 1 141 ? 18.538 -9.998 -8.818 1.00 91.88 141 GLY A N 1
ATOM 1119 C CA . GLY A 1 141 ? 18.427 -8.558 -8.547 1.00 91.88 141 GLY A CA 1
ATOM 1120 C C . GLY A 1 141 ? 17.344 -8.161 -7.534 1.00 91.88 141 GLY A C 1
ATOM 1121 O O . GLY A 1 141 ? 17.280 -6.997 -7.143 1.00 91.88 141 GLY A O 1
ATOM 1122 N N . SER A 1 142 ? 16.521 -9.100 -7.059 1.00 94.88 142 SER A N 1
ATOM 1123 C CA . SER A 1 142 ? 15.439 -8.809 -6.106 1.00 94.88 142 SER A CA 1
ATOM 1124 C C . SER A 1 142 ? 15.913 -8.465 -4.686 1.00 94.88 142 SER A C 1
ATOM 1126 O O . SER A 1 142 ? 15.184 -7.815 -3.936 1.00 94.88 142 SER A O 1
ATOM 1128 N N . HIS A 1 143 ? 17.169 -8.788 -4.349 1.00 93.25 143 HIS A N 1
ATOM 1129 C CA . HIS A 1 143 ? 17.813 -8.483 -3.062 1.00 93.25 143 HIS A CA 1
ATOM 1130 C C . HIS A 1 143 ? 17.756 -6.994 -2.674 1.00 93.25 143 HIS A C 1
ATOM 1132 O O . HIS A 1 143 ? 17.862 -6.656 -1.498 1.00 93.25 143 HIS A O 1
ATOM 1138 N N . VAL A 1 144 ? 17.542 -6.087 -3.635 1.00 95.81 144 VAL A N 1
ATOM 1139 C CA . VAL A 1 144 ? 17.332 -4.654 -3.376 1.00 95.81 144 VAL A CA 1
ATOM 1140 C C . VAL A 1 144 ? 16.166 -4.376 -2.416 1.00 95.81 144 VAL A C 1
ATOM 1142 O O . VAL A 1 144 ? 16.228 -3.392 -1.680 1.00 95.81 144 VAL A O 1
ATOM 1145 N N . PHE A 1 145 ? 15.142 -5.241 -2.388 1.00 96.06 145 PHE A N 1
ATOM 1146 C CA . PHE A 1 145 ? 14.009 -5.159 -1.456 1.00 96.06 145 PHE A CA 1
ATOM 1147 C C . PHE A 1 145 ? 14.330 -5.706 -0.058 1.00 96.06 145 PHE A C 1
ATOM 1149 O O . PHE A 1 145 ? 13.626 -5.357 0.884 1.00 96.06 145 PHE A O 1
ATOM 1156 N N . LEU A 1 146 ? 15.371 -6.537 0.077 1.00 94.81 146 LEU A N 1
ATOM 1157 C CA . LEU A 1 146 ? 15.818 -7.114 1.352 1.00 94.81 146 LEU A CA 1
ATOM 1158 C C . LEU A 1 146 ? 17.001 -6.373 1.972 1.00 94.81 146 LEU A C 1
ATOM 1160 O O . LEU A 1 146 ? 17.288 -6.563 3.148 1.00 94.81 146 LEU A O 1
ATOM 1164 N N . LYS A 1 147 ? 17.705 -5.531 1.202 1.00 95.19 147 LYS A N 1
ATOM 1165 C CA . LYS A 1 147 ? 18.800 -4.711 1.729 1.00 95.19 147 LYS A CA 1
ATOM 1166 C C . LYS A 1 147 ? 18.295 -3.954 2.972 1.00 95.19 147 LYS A C 1
ATOM 1168 O O . LYS A 1 147 ? 17.342 -3.189 2.812 1.00 95.19 147 LYS A O 1
ATOM 1173 N N . PRO A 1 148 ? 18.928 -4.083 4.157 1.00 93.94 148 PRO A N 1
ATOM 1174 C CA . PRO A 1 148 ? 18.356 -3.605 5.421 1.00 93.94 148 PRO A CA 1
ATOM 1175 C C . PRO A 1 148 ? 17.875 -2.151 5.375 1.00 93.94 148 PRO A C 1
ATOM 1177 O O . PRO A 1 148 ? 16.724 -1.857 5.681 1.00 93.94 148 PRO A O 1
ATOM 1180 N N . SER A 1 149 ? 18.705 -1.244 4.849 1.00 93.44 149 SER A N 1
ATOM 1181 C CA . SER A 1 149 ? 18.355 0.177 4.742 1.00 93.44 149 SER A CA 1
ATOM 1182 C C . SER A 1 149 ? 17.223 0.482 3.759 1.00 93.44 149 SER A C 1
ATOM 1184 O O . SER A 1 149 ? 16.560 1.506 3.895 1.00 93.44 149 SER A O 1
ATOM 1186 N N . ASN A 1 150 ? 16.995 -0.369 2.760 1.00 95.19 150 ASN A N 1
ATOM 1187 C CA . ASN A 1 150 ? 15.888 -0.229 1.816 1.00 95.19 150 ASN A CA 1
ATOM 1188 C C . ASN A 1 150 ? 14.600 -0.820 2.388 1.00 95.19 150 ASN A C 1
ATOM 1190 O O . ASN A 1 150 ? 13.553 -0.173 2.323 1.00 95.19 150 ASN A O 1
ATOM 1194 N N . PHE A 1 151 ? 14.694 -2.026 2.951 1.00 96.38 151 PHE A N 1
ATOM 1195 C CA . PHE A 1 151 ? 13.581 -2.717 3.587 1.00 96.38 151 PHE A CA 1
ATOM 1196 C C . PHE A 1 151 ? 13.002 -1.871 4.720 1.00 96.38 151 PHE A C 1
ATOM 1198 O O . PHE A 1 151 ? 11.813 -1.567 4.699 1.00 96.38 151 PHE A O 1
ATOM 1205 N N . GLU A 1 152 ? 13.848 -1.396 5.637 1.00 95.19 152 GLU A N 1
ATOM 1206 C CA . GLU A 1 152 ? 13.424 -0.575 6.771 1.00 95.19 152 GLU A CA 1
ATOM 1207 C C . GLU A 1 152 ? 12.731 0.716 6.311 1.00 95.19 152 GLU A C 1
ATOM 1209 O O . GLU A 1 152 ? 11.654 1.055 6.800 1.00 95.19 152 GLU A O 1
ATOM 1214 N N . LYS A 1 153 ? 13.295 1.418 5.316 1.00 94.06 153 LYS A N 1
ATOM 1215 C CA . LYS A 1 153 ? 12.690 2.638 4.756 1.00 94.06 153 LYS A CA 1
ATOM 1216 C C . LYS A 1 153 ? 11.292 2.387 4.199 1.00 94.06 153 LYS A C 1
ATOM 1218 O O . LYS A 1 153 ? 10.392 3.194 4.428 1.00 94.06 153 LYS A O 1
ATOM 1223 N N . LEU A 1 154 ? 11.113 1.302 3.447 1.00 96.06 154 LEU A N 1
ATOM 1224 C CA . LEU A 1 154 ? 9.829 0.980 2.830 1.00 96.06 154 LEU A CA 1
ATOM 1225 C C . LEU A 1 154 ? 8.822 0.474 3.868 1.00 96.06 154 LEU A C 1
ATOM 1227 O O . LEU A 1 154 ? 7.664 0.894 3.849 1.00 96.06 154 LEU A O 1
ATOM 1231 N N . LEU A 1 155 ? 9.280 -0.359 4.807 1.00 97.31 155 LEU A N 1
ATOM 1232 C CA . LEU A 1 155 ? 8.488 -0.855 5.925 1.00 97.31 155 LEU A CA 1
ATOM 1233 C C . LEU A 1 155 ? 7.945 0.314 6.746 1.00 97.31 155 LEU A C 1
ATOM 1235 O O . LEU A 1 155 ? 6.729 0.447 6.837 1.00 97.31 155 LEU A O 1
ATOM 1239 N N . ARG A 1 156 ? 8.808 1.217 7.237 1.00 95.25 156 ARG A N 1
ATOM 1240 C CA . ARG A 1 156 ? 8.404 2.398 8.026 1.00 95.25 156 ARG A CA 1
ATOM 1241 C C . ARG A 1 156 ? 7.322 3.230 7.341 1.00 95.25 156 ARG A C 1
ATOM 1243 O O . ARG A 1 156 ? 6.448 3.761 8.010 1.00 95.25 156 ARG A O 1
ATOM 1250 N N . LYS A 1 157 ? 7.357 3.346 6.010 1.00 94.88 157 LYS A N 1
ATOM 1251 C CA . LYS A 1 157 ? 6.332 4.088 5.262 1.00 94.88 157 LYS A CA 1
ATOM 1252 C C . LYS A 1 157 ? 5.007 3.331 5.149 1.00 94.88 157 LYS A C 1
ATOM 1254 O O . LYS A 1 157 ? 3.951 3.963 5.177 1.00 94.88 157 LYS A O 1
ATOM 1259 N N . CYS A 1 158 ? 5.053 2.003 5.059 1.00 96.31 158 CYS A N 1
ATOM 1260 C CA . CYS A 1 158 ? 3.856 1.165 5.089 1.00 96.31 158 CYS A CA 1
ATOM 1261 C C . CYS A 1 158 ? 3.201 1.192 6.480 1.00 96.31 158 CYS A C 1
ATOM 1263 O O . CYS A 1 158 ? 2.017 1.494 6.598 1.00 96.31 158 CYS A O 1
ATOM 1265 N N . ILE A 1 159 ? 3.957 0.921 7.544 1.00 95.12 159 ILE A N 1
ATOM 1266 C CA . ILE A 1 159 ? 3.444 0.773 8.919 1.00 95.12 159 ILE A CA 1
ATOM 1267 C C . ILE A 1 159 ? 3.449 2.096 9.697 1.00 95.12 159 ILE A C 1
ATOM 1269 O O . ILE A 1 159 ? 4.047 2.204 10.763 1.00 95.12 159 ILE A O 1
ATOM 1273 N N . ALA A 1 160 ? 2.790 3.114 9.147 1.00 89.44 160 ALA A N 1
ATOM 1274 C CA . ALA A 1 160 ? 2.674 4.427 9.773 1.00 89.44 160 ALA A CA 1
ATOM 1275 C C . ALA A 1 160 ? 1.215 4.874 9.879 1.00 89.44 160 ALA A C 1
ATOM 1277 O O . ALA A 1 160 ? 0.423 4.643 8.961 1.00 89.44 160 ALA A O 1
ATOM 1278 N N . LEU A 1 161 ? 0.913 5.566 10.977 1.00 91.62 161 LEU A N 1
ATOM 1279 C CA . LEU A 1 161 ? -0.287 6.380 11.151 1.00 91.62 161 LEU A CA 1
ATOM 1280 C C . LEU A 1 161 ? 0.045 7.805 10.672 1.00 91.62 161 LEU A C 1
ATOM 1282 O O . LEU A 1 161 ? 0.928 8.425 11.272 1.00 91.62 161 LEU A O 1
ATOM 1286 N N . PRO A 1 162 ? -0.559 8.317 9.580 1.00 87.69 162 PRO A N 1
ATOM 1287 C CA . PRO A 1 162 ? -0.100 9.554 8.939 1.00 87.69 162 PRO A CA 1
ATOM 1288 C C . PRO A 1 162 ? -0.126 10.782 9.855 1.00 87.69 162 PRO A C 1
ATOM 1290 O O . PRO A 1 162 ? 0.743 11.640 9.721 1.00 87.69 162 PRO A O 1
ATOM 1293 N N . GLN A 1 163 ? -1.067 10.837 10.802 1.00 86.75 163 GLN A N 1
ATOM 1294 C CA . GLN A 1 163 ? -1.188 11.899 11.805 1.00 86.75 163 GLN A CA 1
ATOM 1295 C C . GLN A 1 163 ? -0.994 11.370 13.239 1.00 86.75 163 GLN A C 1
ATOM 1297 O O . GLN A 1 163 ? -1.465 11.971 14.202 1.00 86.75 163 GLN A O 1
ATOM 1302 N N . GLY A 1 164 ? -0.323 10.224 13.413 1.00 86.75 164 GLY A N 1
ATOM 1303 C CA . GLY A 1 164 ? -0.184 9.597 14.731 1.00 86.75 164 GLY A CA 1
ATOM 1304 C C . GLY A 1 164 ? -1.552 9.325 15.365 1.00 86.75 164 GLY A C 1
ATOM 1305 O O . GLY A 1 164 ? -2.434 8.793 14.691 1.00 86.75 164 GLY A O 1
ATOM 1306 N N . SER A 1 165 ? -1.738 9.742 16.619 1.00 82.00 165 SER A N 1
ATOM 1307 C CA . SER A 1 165 ? -2.991 9.579 17.374 1.00 82.00 165 SER A CA 1
ATOM 1308 C C . SER A 1 165 ? -4.178 10.389 16.836 1.00 82.00 165 SER A C 1
ATOM 1310 O O . SER A 1 165 ? -5.312 10.157 17.241 1.00 82.00 165 SER A O 1
ATOM 1312 N N . GLU A 1 166 ? -3.944 11.353 15.940 1.00 83.94 166 GLU A N 1
ATOM 1313 C CA . GLU A 1 166 ? -5.003 12.158 15.303 1.00 83.94 166 GLU A CA 1
ATOM 1314 C C . GLU A 1 166 ? -5.500 11.542 13.985 1.00 83.94 166 GLU A C 1
ATOM 1316 O O . GLU A 1 166 ? -6.319 12.129 13.279 1.00 83.94 166 GLU A O 1
ATOM 1321 N N . THR A 1 167 ? -4.991 10.364 13.619 1.00 89.00 167 THR A N 1
ATOM 1322 C CA . THR A 1 167 ? -5.353 9.698 12.367 1.00 89.00 167 THR A CA 1
ATOM 1323 C C . THR A 1 167 ? -6.831 9.300 12.369 1.00 89.00 167 THR A C 1
ATOM 1325 O O . THR A 1 167 ? -7.274 8.527 13.220 1.00 89.00 167 THR A O 1
ATOM 1328 N N . ASP A 1 168 ? -7.585 9.732 11.354 1.00 92.31 168 ASP A N 1
ATOM 1329 C CA . ASP A 1 168 ? -8.913 9.178 11.078 1.00 92.31 168 ASP A CA 1
ATOM 1330 C C . ASP A 1 168 ? -8.773 7.737 10.564 1.00 92.31 168 ASP A C 1
ATOM 1332 O O . ASP A 1 168 ? -8.529 7.472 9.382 1.00 92.31 168 ASP A O 1
ATOM 1336 N N . LEU A 1 169 ? -8.942 6.786 11.483 1.00 94.94 169 LEU A N 1
ATOM 1337 C CA . LEU A 1 169 ? -8.794 5.359 11.216 1.00 94.94 169 LEU A CA 1
ATOM 1338 C C . LEU A 1 169 ? -9.772 4.826 10.157 1.00 94.94 169 LEU A C 1
ATOM 1340 O O . LEU A 1 169 ? -9.475 3.812 9.524 1.00 94.94 169 LEU A O 1
ATOM 1344 N N . LEU A 1 170 ? -10.941 5.452 9.972 1.00 94.50 170 LEU A N 1
ATOM 1345 C CA . LEU A 1 170 ? -11.907 5.017 8.958 1.00 94.50 170 LEU A CA 1
ATOM 1346 C C . LEU A 1 170 ? -11.463 5.465 7.565 1.00 94.50 170 LEU A C 1
ATOM 1348 O O . LEU A 1 170 ? -11.511 4.667 6.628 1.00 94.50 170 LEU A O 1
ATOM 1352 N N . SER A 1 171 ? -10.974 6.699 7.441 1.00 92.88 171 SER A N 1
ATOM 1353 C CA . SER A 1 171 ? -10.402 7.215 6.190 1.00 92.88 171 SER A CA 1
ATOM 1354 C C . SER A 1 171 ? -9.108 6.483 5.796 1.00 92.88 171 SER A C 1
ATOM 1356 O O . SER A 1 171 ? -8.863 6.226 4.613 1.00 92.88 171 SER A O 1
ATOM 1358 N N . GLU A 1 172 ? -8.316 6.054 6.783 1.00 95.75 172 GLU A N 1
ATOM 1359 C CA . GLU A 1 172 ? -7.072 5.295 6.588 1.00 95.75 172 GLU A CA 1
ATOM 1360 C C . GLU A 1 172 ? -7.247 3.764 6.619 1.00 95.75 172 GLU A C 1
ATOM 1362 O O . GLU A 1 172 ? -6.257 3.027 6.588 1.00 95.75 172 GLU A O 1
ATOM 1367 N N . TYR A 1 173 ? -8.486 3.256 6.627 1.00 96.19 173 TYR A N 1
ATOM 1368 C CA . TYR A 1 173 ? -8.781 1.828 6.803 1.00 96.19 173 TYR A CA 1
ATOM 1369 C C . TYR A 1 173 ? -8.008 0.917 5.836 1.00 96.19 173 TYR A C 1
ATOM 1371 O O . TYR A 1 173 ? -7.360 -0.041 6.266 1.00 96.19 173 TYR A O 1
ATOM 1379 N N . ASP A 1 174 ? -8.029 1.227 4.533 1.00 96.06 174 ASP A N 1
ATOM 1380 C CA . ASP A 1 174 ? -7.358 0.421 3.502 1.00 96.06 174 ASP A CA 1
ATOM 1381 C C . ASP A 1 174 ? -5.840 0.339 3.730 1.00 96.06 174 ASP A C 1
ATOM 1383 O O . ASP A 1 174 ? -5.228 -0.720 3.552 1.00 96.06 174 ASP A O 1
ATOM 1387 N N . ARG A 1 175 ? -5.230 1.451 4.156 1.00 97.31 175 ARG A N 1
ATOM 1388 C CA . ARG A 1 175 ? -3.803 1.527 4.479 1.00 97.31 175 ARG A CA 1
ATOM 1389 C C . ARG A 1 175 ? -3.498 0.704 5.724 1.00 97.31 175 ARG A C 1
ATOM 1391 O O . ARG A 1 175 ? -2.636 -0.169 5.671 1.00 97.31 175 ARG A O 1
ATOM 1398 N N . ILE A 1 176 ? -4.224 0.935 6.818 1.00 98.12 176 ILE A N 1
ATOM 1399 C CA . ILE A 1 176 ? -4.011 0.253 8.104 1.00 98.12 176 ILE A CA 1
ATOM 1400 C C . ILE A 1 176 ? -4.158 -1.262 7.940 1.00 98.12 176 ILE A C 1
ATOM 1402 O O . ILE A 1 176 ? -3.293 -2.025 8.378 1.00 98.12 176 ILE A O 1
ATOM 1406 N N . MET A 1 177 ? -5.211 -1.713 7.255 1.00 98.31 177 MET A N 1
ATOM 1407 C CA . MET A 1 177 ? -5.436 -3.136 7.008 1.00 98.31 177 MET A CA 1
ATOM 1408 C C . MET A 1 177 ? -4.340 -3.756 6.141 1.00 98.31 177 MET A C 1
ATOM 1410 O O . MET A 1 177 ? -3.916 -4.883 6.414 1.00 98.31 177 MET A O 1
ATOM 1414 N N . ALA A 1 178 ? -3.846 -3.054 5.118 1.00 98.50 178 ALA A N 1
ATOM 1415 C CA . ALA A 1 178 ? -2.720 -3.534 4.321 1.00 98.50 178 ALA A CA 1
ATOM 1416 C C . ALA A 1 178 ? -1.440 -3.662 5.164 1.00 98.50 178 ALA A C 1
ATOM 1418 O O . ALA A 1 178 ? -0.742 -4.673 5.067 1.00 98.50 178 ALA A O 1
ATOM 1419 N N . SER A 1 179 ? -1.168 -2.691 6.035 1.00 98.56 179 SER A N 1
ATOM 1420 C CA . SER A 1 179 ? 0.000 -2.669 6.921 1.00 98.56 179 SER A CA 1
ATOM 1421 C C . SER A 1 179 ? -0.034 -3.780 7.967 1.00 98.56 179 SER A C 1
ATOM 1423 O O . SER A 1 179 ? 0.951 -4.499 8.134 1.00 98.56 179 SER A O 1
ATOM 1425 N N . LEU A 1 180 ? -1.185 -4.001 8.606 1.00 98.69 180 LEU A N 1
ATOM 1426 C CA . LEU A 1 180 ? -1.386 -5.123 9.525 1.00 98.69 180 LEU A CA 1
ATOM 1427 C C . LEU A 1 180 ? -1.206 -6.476 8.820 1.00 98.69 180 LEU A C 1
ATOM 1429 O O . LEU A 1 180 ? -0.564 -7.378 9.356 1.00 98.69 180 LEU A O 1
ATOM 1433 N N . ASN A 1 181 ? -1.720 -6.621 7.595 1.00 98.62 181 ASN A N 1
ATOM 1434 C CA . ASN A 1 181 ? -1.540 -7.848 6.817 1.00 98.62 181 ASN A CA 1
ATOM 1435 C C . ASN A 1 181 ? -0.095 -8.050 6.334 1.00 98.62 181 ASN A C 1
ATOM 1437 O O . ASN A 1 181 ? 0.350 -9.196 6.258 1.00 98.62 181 ASN A O 1
ATOM 1441 N N . LEU A 1 182 ? 0.644 -6.976 6.035 1.00 98.69 182 LEU A N 1
ATOM 1442 C CA . LEU A 1 182 ? 2.080 -7.040 5.753 1.00 98.69 182 LEU A CA 1
ATOM 1443 C C . LEU A 1 182 ? 2.845 -7.560 6.978 1.00 98.69 182 LEU A C 1
ATOM 1445 O O . LEU A 1 182 ? 3.594 -8.523 6.845 1.00 98.69 182 LEU A O 1
ATOM 1449 N N . LEU A 1 183 ? 2.618 -6.980 8.162 1.00 98.56 183 LEU A N 1
ATOM 1450 C CA . LEU A 1 183 ? 3.259 -7.429 9.404 1.00 98.56 183 LEU A CA 1
ATOM 1451 C C . LEU A 1 183 ? 2.927 -8.887 9.716 1.00 98.56 183 LEU A C 1
ATOM 1453 O O . LEU A 1 183 ? 3.824 -9.691 9.964 1.00 98.56 183 LEU A O 1
ATOM 1457 N N . ARG A 1 184 ? 1.644 -9.254 9.625 1.00 98.25 184 ARG A N 1
ATOM 1458 C CA . ARG A 1 184 ? 1.197 -10.637 9.815 1.00 98.25 184 ARG A CA 1
ATOM 1459 C C . ARG A 1 184 ? 1.925 -11.593 8.873 1.00 98.25 184 ARG A C 1
ATOM 1461 O O . ARG A 1 184 ? 2.343 -12.664 9.298 1.00 98.25 184 ARG A O 1
ATOM 1468 N N . PHE A 1 185 ? 2.051 -11.227 7.599 1.00 98.19 185 PHE A N 1
ATOM 1469 C CA . PHE A 1 185 ? 2.776 -12.028 6.619 1.00 98.19 185 PHE A CA 1
ATOM 1470 C C . PHE A 1 185 ? 4.254 -12.171 6.993 1.00 98.19 185 PHE A C 1
ATOM 1472 O O . PHE A 1 185 ? 4.752 -13.293 7.002 1.00 98.19 185 PHE A O 1
ATOM 1479 N N . LEU A 1 186 ? 4.933 -11.069 7.322 1.00 97.81 186 LEU A N 1
ATOM 1480 C CA . LEU A 1 186 ? 6.362 -11.068 7.638 1.00 97.81 186 LEU A CA 1
ATOM 1481 C C . LEU A 1 186 ? 6.681 -11.962 8.834 1.00 97.81 186 LEU A C 1
ATOM 1483 O O . LEU A 1 186 ? 7.508 -12.857 8.705 1.00 97.81 186 LEU A O 1
ATOM 1487 N N . PHE A 1 187 ? 5.973 -11.795 9.954 1.00 97.06 187 PHE A N 1
ATOM 1488 C CA . PHE A 1 187 ? 6.226 -12.597 11.153 1.00 97.06 187 PHE A CA 1
ATOM 1489 C C . PHE A 1 187 ? 5.866 -14.080 10.982 1.00 97.06 187 PHE A C 1
ATOM 1491 O O . PHE A 1 187 ? 6.442 -14.929 11.654 1.00 97.06 187 PHE A O 1
ATOM 1498 N N . LEU A 1 188 ? 4.945 -14.424 10.073 1.00 95.56 188 LEU A N 1
ATOM 1499 C CA . LEU A 1 188 ? 4.655 -15.827 9.748 1.00 95.56 188 LEU A CA 1
ATOM 1500 C C . LEU A 1 188 ? 5.657 -16.435 8.768 1.00 95.56 188 LEU A C 1
ATOM 1502 O O . LEU A 1 188 ? 5.907 -17.636 8.823 1.00 95.56 188 LEU A O 1
ATOM 1506 N N . ARG A 1 189 ? 6.145 -15.648 7.805 1.00 95.38 189 ARG A N 1
ATOM 1507 C CA . ARG A 1 189 ? 6.934 -16.157 6.680 1.00 95.38 189 ARG A CA 1
ATOM 1508 C C . ARG A 1 189 ? 8.431 -16.120 6.947 1.00 95.38 189 ARG A C 1
ATOM 1510 O O . ARG A 1 189 ? 9.128 -17.022 6.497 1.00 95.38 189 ARG A O 1
ATOM 1517 N N . ASP A 1 190 ? 8.924 -15.082 7.610 1.00 93.44 190 ASP A N 1
ATOM 1518 C CA . ASP A 1 190 ? 10.354 -14.842 7.776 1.00 93.44 190 ASP A CA 1
ATOM 1519 C C . ASP A 1 190 ? 10.888 -15.403 9.100 1.00 93.44 190 ASP A C 1
ATOM 1521 O O . ASP A 1 190 ? 11.376 -14.679 9.965 1.00 93.44 190 ASP A O 1
ATOM 1525 N N . THR A 1 191 ? 10.778 -16.719 9.282 1.00 90.25 191 THR A N 1
ATOM 1526 C CA . THR A 1 191 ? 11.207 -17.402 10.518 1.00 90.25 191 THR A CA 1
ATOM 1527 C C . THR A 1 191 ? 12.710 -17.312 10.767 1.00 90.25 191 THR A C 1
ATOM 1529 O O . THR A 1 191 ? 13.137 -17.316 11.915 1.00 90.25 191 THR A O 1
ATOM 1532 N N . ASN A 1 192 ? 13.497 -17.172 9.698 1.00 90.00 192 ASN A N 1
ATOM 1533 C CA . ASN A 1 192 ? 14.961 -17.124 9.747 1.00 90.00 192 ASN A CA 1
ATOM 1534 C C . ASN A 1 192 ? 15.481 -15.683 9.678 1.00 90.00 192 ASN A C 1
ATOM 1536 O O . ASN A 1 192 ? 16.672 -15.466 9.469 1.00 90.00 192 ASN A O 1
ATOM 1540 N N . ASN A 1 193 ? 14.577 -14.709 9.801 1.00 92.88 193 ASN A N 1
ATOM 1541 C CA . ASN A 1 193 ? 14.881 -13.289 9.851 1.00 92.88 193 ASN A CA 1
ATOM 1542 C C . ASN A 1 193 ? 15.698 -12.749 8.659 1.00 92.88 193 ASN A C 1
ATOM 1544 O O . ASN A 1 193 ? 16.555 -11.879 8.810 1.00 92.88 193 ASN A O 1
ATOM 1548 N N . LYS A 1 194 ? 15.435 -13.248 7.448 1.00 92.88 194 LYS A N 1
ATOM 1549 C CA . LYS A 1 194 ? 16.094 -12.809 6.210 1.00 92.88 194 LYS A CA 1
ATOM 1550 C C . LYS A 1 194 ? 15.831 -11.338 5.890 1.00 92.88 194 LYS A C 1
ATOM 1552 O O . LYS A 1 194 ? 16.648 -10.716 5.215 1.00 92.88 194 LYS A O 1
ATOM 1557 N N . THR A 1 195 ? 14.689 -10.789 6.307 1.00 94.38 195 THR A N 1
ATOM 1558 C CA . THR A 1 195 ? 14.359 -9.374 6.103 1.00 94.38 195 THR A CA 1
ATOM 1559 C C . THR A 1 195 ? 14.882 -8.481 7.227 1.00 94.38 195 THR A C 1
ATOM 1561 O O . THR A 1 195 ? 14.880 -7.263 7.068 1.00 94.38 195 THR A O 1
ATOM 1564 N N . GLY A 1 196 ? 15.272 -9.054 8.370 1.00 94.62 196 GLY A N 1
ATOM 1565 C CA . GLY A 1 196 ? 15.573 -8.304 9.591 1.00 94.62 196 GLY A CA 1
ATOM 1566 C C . GLY A 1 196 ? 14.324 -7.729 10.278 1.00 94.62 196 GLY A C 1
ATOM 1567 O O . GLY A 1 196 ? 14.363 -6.640 10.849 1.00 94.62 196 GLY A O 1
ATOM 1568 N N . ILE A 1 197 ? 13.161 -8.380 10.123 1.00 96.00 197 ILE A N 1
ATOM 1569 C CA . ILE A 1 197 ? 11.905 -7.887 10.713 1.00 96.00 197 ILE A CA 1
ATOM 1570 C C . ILE A 1 197 ? 11.885 -8.070 12.233 1.00 96.00 197 ILE A C 1
ATOM 1572 O O . ILE A 1 197 ? 11.288 -7.257 12.940 1.00 96.00 197 ILE A O 1
ATOM 1576 N N . TRP A 1 198 ? 12.548 -9.108 12.748 1.00 95.44 198 TRP A N 1
ATOM 1577 C CA . TRP A 1 198 ? 12.520 -9.425 14.173 1.00 95.44 198 TRP A CA 1
ATOM 1578 C C . TRP A 1 198 ? 13.301 -8.405 15.013 1.00 95.44 198 TRP A C 1
ATOM 1580 O O . TRP A 1 198 ? 12.919 -8.152 16.152 1.00 95.44 198 TRP A O 1
ATOM 1590 N N . GLU A 1 199 ? 14.313 -7.734 14.454 1.00 93.31 199 GLU A N 1
ATOM 1591 C CA . GLU A 1 199 ? 15.000 -6.600 15.094 1.00 93.31 199 GLU A CA 1
ATOM 1592 C C . GLU A 1 199 ? 14.117 -5.351 15.183 1.00 93.31 199 GLU A C 1
ATOM 1594 O O . GLU A 1 199 ? 14.338 -4.485 16.028 1.00 93.31 199 GLU A O 1
ATOM 1599 N N . GLN A 1 200 ? 13.105 -5.237 14.320 1.00 94.88 200 GLN A N 1
ATOM 1600 C CA . GLN A 1 200 ? 12.220 -4.073 14.269 1.00 94.88 200 GLN A CA 1
ATOM 1601 C C . GLN A 1 200 ? 11.051 -4.175 15.257 1.00 94.88 200 GLN A C 1
ATOM 1603 O O . GLN A 1 200 ? 10.326 -3.195 15.423 1.00 94.88 200 GLN A O 1
ATOM 1608 N N . VAL A 1 201 ? 10.871 -5.315 15.937 1.00 95.56 201 VAL A N 1
ATOM 1609 C CA . VAL A 1 201 ? 9.753 -5.573 16.865 1.00 95.56 201 VAL A CA 1
ATOM 1610 C C . VAL A 1 201 ? 9.537 -4.444 17.882 1.00 95.56 201 VAL A C 1
ATOM 1612 O O . VAL A 1 201 ? 8.421 -3.922 17.909 1.00 95.56 201 VAL A O 1
ATOM 1615 N N . PRO A 1 202 ? 10.554 -3.963 18.634 1.00 94.38 202 PRO A N 1
ATOM 1616 C CA . PRO A 1 202 ? 10.338 -2.892 19.612 1.00 94.38 202 PRO A CA 1
ATOM 1617 C C . PRO A 1 202 ? 9.819 -1.601 18.967 1.00 94.38 202 PRO A C 1
ATOM 1619 O O . PRO A 1 202 ? 8.948 -0.917 19.502 1.00 94.38 202 PRO A O 1
ATOM 1622 N N . THR A 1 203 ? 10.327 -1.282 17.773 1.00 94.38 203 THR A N 1
ATOM 1623 C CA . THR A 1 203 ? 9.908 -0.098 17.015 1.00 94.38 203 THR A CA 1
ATOM 1624 C C . THR A 1 203 ? 8.475 -0.256 16.512 1.00 94.38 203 THR A C 1
ATOM 1626 O O . THR A 1 203 ? 7.680 0.669 16.646 1.00 94.38 203 THR A O 1
ATOM 1629 N N . ILE A 1 204 ? 8.124 -1.421 15.961 1.00 96.69 204 ILE A N 1
ATOM 1630 C CA . ILE A 1 204 ? 6.782 -1.725 15.440 1.00 96.69 204 ILE A CA 1
ATOM 1631 C C . ILE A 1 204 ? 5.739 -1.679 16.558 1.00 96.69 204 ILE A C 1
ATOM 1633 O O . ILE A 1 204 ? 4.653 -1.123 16.381 1.00 96.69 204 ILE A O 1
ATOM 1637 N N . GLU A 1 205 ? 6.066 -2.250 17.713 1.00 95.44 205 GLU A N 1
ATOM 1638 C CA . GLU A 1 205 ? 5.173 -2.292 18.861 1.00 95.44 205 GLU A CA 1
ATOM 1639 C C . GLU A 1 205 ? 4.869 -0.883 19.380 1.00 95.44 205 GLU A C 1
ATOM 1641 O O . GLU A 1 205 ? 3.702 -0.499 19.481 1.00 95.44 205 GLU A O 1
ATOM 1646 N N . ILE A 1 206 ? 5.909 -0.079 19.619 1.00 93.25 206 ILE A N 1
ATOM 1647 C CA . ILE A 1 206 ? 5.771 1.266 20.187 1.00 93.25 206 ILE A CA 1
ATOM 1648 C C . ILE A 1 206 ? 5.192 2.255 19.170 1.00 93.25 206 ILE A C 1
ATOM 1650 O O . ILE A 1 206 ? 4.266 2.993 19.496 1.00 93.25 206 ILE A O 1
ATOM 1654 N N . GLN A 1 207 ? 5.725 2.292 17.946 1.00 93.06 207 GLN A N 1
ATOM 1655 C CA . GLN A 1 207 ? 5.413 3.348 16.972 1.00 93.06 207 GLN A CA 1
ATOM 1656 C C . GLN A 1 207 ? 4.178 3.053 16.117 1.00 93.06 207 GLN A C 1
ATOM 1658 O O . GLN A 1 207 ? 3.724 3.938 15.394 1.00 93.06 207 GLN A O 1
ATOM 1663 N N . PHE A 1 208 ? 3.637 1.833 16.165 1.00 96.31 208 PHE A N 1
ATOM 1664 C CA . PHE A 1 208 ? 2.482 1.466 15.350 1.00 96.31 208 PHE A CA 1
ATOM 1665 C C . PHE A 1 208 ? 1.420 0.690 16.130 1.00 96.31 208 PHE A C 1
ATOM 1667 O O . PHE A 1 208 ? 0.304 1.185 16.272 1.00 96.31 208 PHE A O 1
ATOM 1674 N N . LEU A 1 209 ? 1.727 -0.502 16.657 1.00 96.88 209 LEU A N 1
ATOM 1675 C CA . LEU A 1 209 ? 0.692 -1.386 17.216 1.00 96.88 209 LEU A CA 1
ATOM 1676 C C . LEU A 1 209 ? 0.035 -0.820 18.484 1.00 96.88 209 LEU A C 1
ATOM 1678 O O . LEU A 1 209 ? -1.190 -0.872 18.603 1.00 96.88 209 LEU A O 1
ATOM 1682 N N . ASN A 1 210 ? 0.816 -0.262 19.413 1.00 95.25 210 ASN A N 1
ATOM 1683 C CA . ASN A 1 210 ? 0.289 0.300 20.661 1.00 95.25 210 ASN A CA 1
ATOM 1684 C C . ASN A 1 210 ? -0.540 1.566 20.425 1.00 95.25 210 ASN A C 1
ATOM 1686 O O . ASN A 1 210 ? -1.623 1.703 21.001 1.00 95.25 210 ASN A O 1
ATOM 1690 N N . LEU A 1 211 ? -0.070 2.451 19.540 1.00 95.25 211 LEU A N 1
ATOM 1691 C CA . LEU A 1 211 ? -0.823 3.637 19.125 1.00 95.25 211 LEU A CA 1
ATOM 1692 C C . LEU A 1 211 ? -2.148 3.223 18.482 1.00 95.25 211 LEU A C 1
ATOM 1694 O O . LEU A 1 211 ? -3.214 3.592 18.966 1.00 95.25 211 LEU A O 1
ATOM 1698 N N . LEU A 1 212 ? -2.094 2.320 17.499 1.00 96.62 212 LEU A N 1
ATOM 1699 C CA . LEU A 1 212 ? -3.282 1.849 16.796 1.00 96.62 212 LEU A CA 1
ATOM 1700 C C . LEU A 1 212 ? -4.305 1.192 17.737 1.00 96.62 212 LEU A C 1
ATOM 1702 O O . LEU A 1 212 ? -5.502 1.420 17.598 1.00 96.62 212 LEU A O 1
ATOM 1706 N N . ARG A 1 213 ? -3.874 0.381 18.715 1.00 96.31 213 ARG A N 1
ATOM 1707 C CA . ARG A 1 213 ? -4.793 -0.205 19.714 1.00 96.31 213 ARG A CA 1
ATOM 1708 C C . ARG A 1 213 ? -5.495 0.859 20.541 1.00 96.31 213 ARG A C 1
ATOM 1710 O O . ARG A 1 213 ? -6.693 0.727 20.801 1.00 96.31 213 ARG A O 1
ATOM 1717 N N . THR A 1 214 ? -4.745 1.867 20.969 1.00 95.12 214 THR A N 1
ATOM 1718 C CA . THR A 1 214 ? -5.267 2.978 21.766 1.00 95.12 214 THR A CA 1
ATOM 1719 C C . THR A 1 214 ? -6.317 3.739 20.962 1.00 95.12 214 THR A C 1
ATOM 1721 O O . THR A 1 214 ? -7.458 3.858 21.415 1.00 95.12 214 THR A O 1
ATOM 1724 N N . ASP A 1 215 ? -5.988 4.113 19.726 1.00 94.31 215 ASP A N 1
ATOM 1725 C CA . ASP A 1 215 ? -6.871 4.877 18.843 1.00 94.31 215 ASP A CA 1
ATOM 1726 C C . ASP A 1 215 ? -8.123 4.083 18.447 1.00 94.31 215 ASP A C 1
ATOM 1728 O O . ASP A 1 215 ? -9.228 4.630 18.423 1.00 94.31 215 ASP A O 1
ATOM 1732 N N . ILE A 1 216 ? -7.989 2.773 18.192 1.00 96.00 216 ILE A N 1
ATOM 1733 C CA . ILE A 1 216 ? -9.127 1.885 17.915 1.00 96.00 216 ILE A CA 1
ATOM 1734 C C . ILE A 1 216 ? -10.068 1.833 19.119 1.00 96.00 216 ILE A C 1
ATOM 1736 O O . ILE A 1 216 ? -11.284 1.943 18.957 1.00 96.00 216 ILE A O 1
ATOM 1740 N N . ASN A 1 217 ? -9.532 1.638 20.326 1.00 95.06 217 ASN A N 1
ATOM 1741 C CA . ASN A 1 217 ? -10.351 1.535 21.531 1.00 95.06 217 ASN A CA 1
ATOM 1742 C C . ASN A 1 217 ? -11.096 2.843 21.810 1.00 95.06 217 ASN A C 1
ATOM 1744 O O . ASN A 1 217 ? -12.302 2.800 22.072 1.00 95.06 217 ASN A O 1
ATOM 1748 N N . LEU A 1 218 ? -10.403 3.978 21.693 1.00 93.69 218 LEU A N 1
ATOM 1749 C CA . LEU A 1 218 ? -10.978 5.307 21.871 1.00 93.69 218 LEU A CA 1
ATOM 1750 C C . LEU A 1 218 ? -12.066 5.592 20.827 1.00 93.69 218 LEU A C 1
ATOM 1752 O O . LEU A 1 218 ? -13.210 5.883 21.181 1.00 93.69 218 LEU A O 1
ATOM 1756 N N . SER A 1 219 ? -11.752 5.416 19.542 1.00 93.12 219 SER A N 1
ATOM 1757 C CA . SER A 1 219 ? -12.696 5.658 18.445 1.00 93.12 219 SER A CA 1
ATOM 1758 C C . SER A 1 219 ? -13.930 4.768 18.567 1.00 93.12 219 SER A C 1
ATOM 1760 O O . SER A 1 219 ? -15.066 5.238 18.514 1.00 93.12 219 SER A O 1
ATOM 1762 N N . ARG A 1 220 ? -13.740 3.473 18.830 1.00 94.94 220 ARG A N 1
ATOM 1763 C CA . ARG A 1 220 ? -14.850 2.533 19.004 1.00 94.94 220 ARG A CA 1
ATOM 1764 C C . ARG A 1 220 ? -15.750 2.897 20.183 1.00 94.94 220 ARG A C 1
ATOM 1766 O O . ARG A 1 220 ? -16.965 2.740 20.073 1.00 94.94 220 ARG A O 1
ATOM 1773 N N . MET A 1 221 ? -15.182 3.356 21.298 1.00 93.94 221 MET A N 1
ATOM 1774 C CA . MET A 1 221 ? -15.953 3.814 22.456 1.00 93.94 221 MET A CA 1
ATOM 1775 C C . MET A 1 221 ? -16.859 4.990 22.078 1.00 93.94 221 MET A C 1
ATOM 1777 O O . MET A 1 221 ? -18.068 4.894 22.285 1.00 93.94 221 MET A O 1
ATOM 1781 N N . HIS A 1 222 ? -16.321 6.022 21.421 1.00 91.50 222 HIS A N 1
ATOM 1782 C CA . HIS A 1 222 ? -17.106 7.176 20.972 1.00 91.50 222 HIS A CA 1
ATOM 1783 C C . HIS A 1 222 ? -18.245 6.792 20.020 1.00 91.50 222 HIS A C 1
ATOM 1785 O O . HIS A 1 222 ? -19.385 7.224 20.197 1.00 91.50 222 HIS A O 1
ATOM 1791 N N . PHE A 1 223 ? -17.979 5.921 19.043 1.00 93.00 223 PHE A N 1
ATOM 1792 C CA . PHE A 1 223 ? -19.016 5.457 18.117 1.00 93.00 223 PHE A CA 1
ATOM 1793 C C . PHE A 1 223 ? -20.088 4.601 18.817 1.00 93.00 223 PHE A C 1
ATOM 1795 O O . PHE A 1 223 ? -21.269 4.697 18.479 1.00 93.00 223 PHE A O 1
ATOM 1802 N N . ARG A 1 224 ? -19.719 3.789 19.821 1.00 93.19 224 ARG A N 1
ATOM 1803 C CA . ARG A 1 224 ? -20.678 3.013 20.632 1.00 93.19 224 ARG A CA 1
ATOM 1804 C C . ARG A 1 224 ? -21.546 3.906 21.517 1.00 93.19 224 ARG A C 1
ATOM 1806 O O . ARG A 1 224 ? -22.736 3.632 21.659 1.00 93.19 224 ARG A O 1
ATOM 1813 N N . GLU A 1 225 ? -20.982 4.950 22.113 1.00 91.38 225 GLU A N 1
ATOM 1814 C CA . GLU A 1 225 ? -21.748 5.938 22.881 1.00 91.38 225 GLU A CA 1
ATOM 1815 C C . GLU A 1 225 ? -22.751 6.673 21.996 1.00 91.38 225 GLU A C 1
ATOM 1817 O O . GLU A 1 225 ? -23.921 6.802 22.357 1.00 91.38 225 GLU A O 1
ATOM 1822 N N . GLU A 1 226 ? -22.327 7.085 20.803 1.00 88.44 226 GLU A N 1
ATOM 1823 C CA . GLU A 1 226 ? -23.208 7.759 19.856 1.00 88.44 226 GLU A CA 1
ATOM 1824 C C . GLU A 1 226 ? -24.339 6.848 19.351 1.00 88.44 226 GLU A C 1
ATOM 1826 O O . GLU A 1 226 ? -25.481 7.287 19.195 1.00 88.44 226 GLU A O 1
ATOM 1831 N N . LEU A 1 227 ? -24.055 5.557 19.161 1.00 89.19 227 LEU A N 1
ATOM 1832 C CA . LEU A 1 227 ? -25.066 4.562 18.809 1.00 89.19 227 LEU A CA 1
ATOM 1833 C C . LEU A 1 227 ? -26.120 4.411 19.920 1.00 89.19 227 LEU A C 1
ATOM 1835 O O . LEU A 1 227 ? -27.315 4.343 19.630 1.00 89.19 227 LEU A O 1
ATOM 1839 N N . LYS A 1 228 ? -25.701 4.414 21.194 1.00 88.56 228 LYS A N 1
ATOM 1840 C CA . LYS A 1 228 ? -26.619 4.349 22.345 1.00 88.56 228 LYS A CA 1
ATOM 1841 C C . LYS A 1 228 ? -27.543 5.567 22.410 1.00 88.56 228 LYS A C 1
ATOM 1843 O O . LYS A 1 228 ? -28.737 5.395 22.646 1.00 88.56 228 LYS A O 1
ATOM 1848 N N . LYS A 1 229 ? -27.035 6.776 22.143 1.00 84.69 229 LYS A N 1
ATOM 1849 C CA . LYS A 1 229 ? -27.860 8.000 22.120 1.00 84.69 229 LYS A CA 1
ATOM 1850 C C . LYS A 1 229 ? -28.987 7.927 21.086 1.00 84.69 229 LYS A C 1
ATOM 1852 O O . LYS A 1 229 ? -30.080 8.408 21.352 1.00 84.69 229 LYS A O 1
ATOM 1857 N N . GLN A 1 230 ? -28.746 7.284 19.943 1.00 74.12 230 GLN A N 1
ATOM 1858 C CA . GLN A 1 230 ? -29.754 7.109 18.887 1.00 74.12 230 GLN A CA 1
ATOM 1859 C C . GLN A 1 230 ? -30.792 6.021 19.184 1.00 74.12 230 GLN A C 1
ATOM 1861 O O . GLN A 1 230 ? -31.855 6.017 18.573 1.00 74.12 230 GLN A O 1
ATOM 1866 N N . SER A 1 231 ? -30.500 5.103 20.108 1.00 65.81 231 SER A N 1
ATOM 1867 C CA . SER A 1 231 ? -31.443 4.058 20.534 1.00 65.81 231 SER A CA 1
ATOM 1868 C C . SER A 1 231 ? -32.466 4.522 21.580 1.00 65.81 231 SER A C 1
ATOM 1870 O O . SER A 1 231 ? -33.385 3.774 21.909 1.00 65.81 231 SER A O 1
ATOM 1872 N N . LEU A 1 232 ? -32.331 5.748 22.099 1.00 62.19 232 LEU A N 1
ATOM 1873 C CA . LEU A 1 232 ? -33.312 6.347 23.003 1.00 62.19 232 LEU A CA 1
ATOM 1874 C C . LEU A 1 232 ? -34.555 6.782 22.199 1.00 62.19 232 LEU A C 1
ATOM 1876 O O . LEU A 1 232 ? -34.404 7.341 21.112 1.00 62.19 232 LEU A O 1
ATOM 1880 N N . PRO A 1 233 ? -35.786 6.544 22.693 1.00 50.88 233 PRO A N 1
ATOM 1881 C CA . PRO A 1 233 ? -37.004 6.853 21.950 1.00 50.88 233 PRO A CA 1
ATOM 1882 C C . PRO A 1 233 ? -37.153 8.365 21.753 1.00 50.88 233 PRO A C 1
ATOM 1884 O O . PRO A 1 233 ? -37.505 9.102 22.674 1.00 50.88 233 PRO A O 1
ATOM 1887 N N . VAL A 1 234 ? -36.909 8.829 20.529 1.00 54.41 234 VAL A N 1
ATOM 1888 C CA . VAL A 1 234 ? -37.205 10.200 20.111 1.00 54.41 234 VAL A CA 1
ATOM 1889 C C . VAL A 1 234 ? -38.681 10.261 19.715 1.00 54.41 234 VAL A C 1
ATOM 1891 O O . VAL A 1 234 ? -39.121 9.562 18.804 1.00 54.41 234 VAL A O 1
ATOM 1894 N N . LYS A 1 235 ? -39.472 11.077 20.420 1.00 41.97 235 LYS A N 1
ATOM 1895 C CA . LYS A 1 235 ? -40.853 11.385 20.023 1.00 41.97 235 LYS A CA 1
ATOM 1896 C C . LYS A 1 235 ? -40.831 12.216 18.732 1.00 41.97 235 LYS A C 1
ATOM 1898 O O . LYS A 1 235 ? -40.282 13.317 18.719 1.00 41.97 235 LYS A O 1
ATOM 1903 N N . GLY A 1 236 ? -41.480 11.705 17.688 1.00 50.41 236 GLY A N 1
ATOM 1904 C CA . GLY A 1 236 ? -41.740 12.410 16.430 1.00 50.41 236 GLY A CA 1
ATOM 1905 C C . GLY A 1 236 ? -40.879 11.927 15.263 1.00 50.41 236 GLY A C 1
ATOM 1906 O O . GLY A 1 236 ? -39.690 11.662 15.418 1.00 50.41 236 GLY A O 1
ATOM 1907 N N . GLU A 1 237 ? -41.497 11.818 14.086 1.00 54.25 237 GLU A N 1
ATOM 1908 C CA . GLU A 1 237 ? -40.820 11.596 12.806 1.00 54.25 237 GLU A CA 1
ATOM 1909 C C . GLU A 1 237 ? -39.913 12.798 12.520 1.00 54.25 237 GLU A C 1
ATOM 1911 O O . GLU A 1 237 ? -40.379 13.858 12.108 1.00 54.25 237 GLU A O 1
ATOM 1916 N N . GLN A 1 238 ? -38.621 12.681 12.828 1.00 54.69 238 GLN A N 1
ATOM 1917 C CA . GLN A 1 238 ? -37.703 13.811 12.719 1.00 54.69 238 GLN A CA 1
ATOM 1918 C C . GLN A 1 238 ? -36.903 13.767 11.418 1.00 54.69 238 GLN A C 1
ATOM 1920 O O . GLN A 1 238 ? -36.346 12.740 11.021 1.00 54.69 238 GLN A O 1
ATOM 1925 N N . ALA A 1 239 ? -36.889 14.938 10.780 1.00 56.41 239 ALA A N 1
ATOM 1926 C CA . ALA A 1 239 ? -36.062 15.358 9.661 1.00 56.41 239 ALA A CA 1
ATOM 1927 C C . ALA A 1 239 ? -34.591 14.899 9.786 1.00 56.41 239 ALA A C 1
ATOM 1929 O O . ALA A 1 239 ? -34.134 14.586 10.889 1.00 56.41 239 ALA A O 1
ATOM 1930 N N . PRO A 1 240 ? -33.824 14.865 8.677 1.00 55.78 240 PRO A N 1
ATOM 1931 C CA . PRO A 1 240 ? -32.395 14.565 8.718 1.00 55.78 240 PRO A CA 1
ATOM 1932 C C . PRO A 1 240 ? -31.689 15.353 9.827 1.00 55.78 240 PRO A C 1
ATOM 1934 O O . PRO A 1 240 ? -31.762 16.580 9.883 1.00 55.78 240 PRO A O 1
ATOM 1937 N N . THR A 1 241 ? -31.015 14.637 10.729 1.00 60.91 241 THR A N 1
ATOM 1938 C CA . THR A 1 241 ? -30.179 15.268 11.754 1.00 60.91 241 THR A CA 1
ATOM 1939 C C . THR A 1 241 ? -29.018 15.992 11.068 1.00 60.91 241 THR A C 1
ATOM 1941 O O . THR A 1 241 ? -28.469 15.424 10.115 1.00 60.91 241 THR A O 1
ATOM 1944 N N . PRO A 1 242 ? -28.625 17.198 11.516 1.00 63.41 242 PRO A N 1
ATOM 1945 C CA . PRO A 1 242 ? -27.526 17.944 10.906 1.00 63.41 242 PRO A CA 1
ATOM 1946 C C . PRO A 1 242 ? -26.220 17.137 10.903 1.00 63.41 242 PRO A C 1
ATOM 1948 O O . PRO A 1 242 ? -26.058 16.195 11.688 1.00 63.41 242 PRO A O 1
ATOM 1951 N N . GLU A 1 243 ? -25.304 17.507 10.003 1.00 67.75 243 GLU A N 1
ATOM 1952 C CA . GLU A 1 243 ? -23.920 17.020 10.017 1.00 67.75 243 GLU A CA 1
ATOM 1953 C C . GLU A 1 243 ? -23.319 17.188 11.415 1.00 67.75 243 GLU A C 1
ATOM 1955 O O . GLU A 1 243 ? -23.580 18.173 12.111 1.00 67.75 243 GLU A O 1
ATOM 1960 N N . PHE A 1 244 ? -22.549 16.197 11.851 1.00 70.12 244 PHE A N 1
ATOM 1961 C CA . PHE A 1 244 ? -21.962 16.192 13.184 1.00 70.12 244 PHE A CA 1
ATOM 1962 C C . PHE A 1 244 ? -20.637 15.430 13.179 1.00 70.12 244 PHE A C 1
ATOM 1964 O O . PHE A 1 244 ? -20.417 14.539 12.357 1.00 70.12 244 PHE A O 1
ATOM 1971 N N . THR A 1 245 ? -19.761 15.777 14.116 1.00 76.25 245 THR A N 1
ATOM 1972 C CA . THR A 1 245 ? -18.414 15.211 14.218 1.00 76.25 245 THR A CA 1
ATOM 1973 C C . THR A 1 245 ? -18.336 14.249 15.400 1.00 76.25 245 THR A C 1
ATOM 1975 O O . THR A 1 245 ? -18.700 14.619 16.517 1.00 76.25 245 THR A O 1
ATOM 1978 N N . ILE A 1 246 ? -17.826 13.033 15.183 1.00 74.38 246 ILE A N 1
ATOM 1979 C CA . ILE A 1 246 ? -17.479 12.088 16.258 1.00 74.38 246 ILE A CA 1
ATOM 1980 C C . ILE A 1 246 ? -15.966 11.945 16.289 1.00 74.38 246 ILE A C 1
ATOM 1982 O O . ILE A 1 246 ? -15.388 11.402 15.354 1.00 74.38 246 ILE A O 1
ATOM 1986 N N . ASN A 1 247 ? -15.330 12.395 17.373 1.00 69.25 247 ASN A N 1
ATOM 1987 C CA . ASN A 1 247 ? -13.886 12.241 17.574 1.00 69.25 247 ASN A CA 1
ATOM 1988 C C . ASN A 1 247 ? -13.047 12.709 16.360 1.00 69.25 247 ASN A C 1
ATOM 1990 O O . ASN A 1 247 ? -12.203 11.976 15.860 1.00 69.25 247 ASN A O 1
ATOM 1994 N N . GLY A 1 248 ? -13.354 13.893 15.820 1.00 66.38 248 GLY A N 1
ATOM 1995 C CA . GLY A 1 248 ? -12.684 14.448 14.633 1.00 66.38 248 GLY A CA 1
ATOM 1996 C C . GLY A 1 248 ? -13.190 13.930 13.278 1.00 66.38 248 GLY A C 1
ATOM 1997 O O . GLY A 1 248 ? -12.935 14.571 12.263 1.00 66.38 248 GLY A O 1
ATOM 1998 N N . VAL A 1 249 ? -13.975 12.847 13.240 1.00 73.75 249 VAL A N 1
ATOM 1999 C CA . VAL A 1 249 ? -14.564 12.309 12.001 1.00 73.75 249 VAL A CA 1
ATOM 2000 C C . VAL A 1 249 ? -15.866 13.040 11.680 1.00 73.75 249 VAL A C 1
ATOM 2002 O O . VAL A 1 249 ? -16.841 12.930 12.427 1.00 73.75 249 VAL A O 1
ATOM 2005 N N . SER A 1 250 ? -15.888 13.784 10.570 1.00 75.12 250 SER A N 1
ATOM 2006 C CA . SER A 1 250 ? -17.100 14.446 10.071 1.00 75.12 250 SER A CA 1
ATOM 2007 C C . SER A 1 250 ? -18.034 13.427 9.423 1.00 75.12 250 SER A C 1
ATOM 2009 O O . SER A 1 250 ? -17.619 12.664 8.548 1.00 75.12 250 SER A O 1
ATOM 2011 N N . LEU A 1 251 ? -19.295 13.403 9.852 1.00 72.44 251 LEU A N 1
ATOM 2012 C CA . LEU A 1 251 ? -20.296 12.476 9.341 1.00 72.44 251 LEU A CA 1
ATOM 2013 C C . LEU A 1 251 ? -21.398 13.222 8.581 1.00 72.44 251 LEU A C 1
ATOM 2015 O O . LEU A 1 251 ? -21.887 14.253 9.056 1.00 72.44 251 LEU A O 1
ATOM 2019 N N . PRO A 1 252 ? -21.829 12.689 7.421 1.00 74.94 252 PRO A N 1
ATOM 2020 C CA . PRO A 1 252 ? -22.848 13.328 6.606 1.00 74.94 252 PRO A CA 1
ATOM 2021 C C . PRO A 1 252 ? -24.206 13.329 7.312 1.00 74.94 252 PRO A C 1
ATOM 2023 O O . PRO A 1 252 ? -24.531 12.432 8.098 1.00 74.94 252 PRO A O 1
ATOM 2026 N N . SER A 1 253 ? -25.038 14.313 6.971 1.00 75.25 253 SER A N 1
ATOM 2027 C CA . SER A 1 253 ? -26.437 14.334 7.390 1.00 75.25 253 SER A CA 1
ATOM 2028 C C . SER A 1 253 ? -27.173 13.137 6.782 1.00 75.25 253 SER A C 1
ATOM 2030 O O . SER A 1 253 ? -27.251 12.983 5.562 1.00 75.25 253 SER A O 1
ATOM 2032 N N . LEU A 1 254 ? -27.692 12.258 7.640 1.00 74.44 254 LEU A N 1
ATOM 2033 C CA . LEU A 1 254 ? -28.386 11.037 7.238 1.00 74.44 254 LEU A CA 1
ATOM 2034 C C . LEU A 1 254 ? -29.688 10.863 8.028 1.00 74.44 254 LEU A C 1
ATOM 2036 O O . LEU A 1 254 ? -29.751 11.245 9.201 1.00 74.44 254 LEU A O 1
ATOM 2040 N N . PRO A 1 255 ? -30.715 10.222 7.435 1.00 76.44 255 PRO A N 1
ATOM 2041 C CA . PRO A 1 255 ? -31.888 9.794 8.186 1.00 76.44 255 PRO A CA 1
ATOM 2042 C C . PRO A 1 255 ? -31.500 8.837 9.330 1.00 76.44 255 PRO A C 1
ATOM 2044 O O . PRO A 1 255 ? -30.553 8.055 9.168 1.00 76.44 255 PRO A O 1
ATOM 2047 N N . PRO A 1 256 ? -32.253 8.805 10.448 1.00 74.94 256 PRO A N 1
ATOM 2048 C CA . PRO A 1 256 ? -31.873 8.067 11.660 1.00 74.94 256 PRO A CA 1
ATOM 2049 C C . PRO A 1 256 ? -31.490 6.597 11.426 1.00 74.94 256 PRO A C 1
ATOM 2051 O O . PRO A 1 256 ? -30.470 6.124 11.922 1.00 74.94 256 PRO A O 1
ATOM 2054 N N . LYS A 1 257 ? -32.249 5.877 10.590 1.00 79.19 257 LYS A N 1
ATOM 2055 C CA . LYS A 1 257 ? -31.963 4.471 10.255 1.00 79.19 257 LYS A CA 1
ATOM 2056 C C . LYS A 1 257 ? -30.613 4.292 9.548 1.00 79.19 257 LYS A C 1
ATOM 2058 O O . LYS A 1 257 ? -29.877 3.359 9.860 1.00 79.19 257 LYS A O 1
ATOM 2063 N N . HIS A 1 258 ? -30.280 5.178 8.611 1.00 81.56 258 HIS A N 1
ATOM 2064 C CA . HIS A 1 258 ? -29.008 5.129 7.884 1.00 81.56 258 HIS A CA 1
ATOM 2065 C C . HIS A 1 258 ? -27.831 5.543 8.774 1.00 81.56 258 HIS A C 1
ATOM 2067 O O . HIS A 1 258 ? -26.748 4.974 8.652 1.00 81.56 258 HIS A O 1
ATOM 2073 N N . ARG A 1 259 ? -28.054 6.464 9.721 1.00 81.94 259 ARG A N 1
ATOM 2074 C CA . ARG A 1 259 ? -27.056 6.866 10.722 1.00 81.94 259 ARG A CA 1
ATOM 2075 C C . ARG A 1 259 ? -26.682 5.701 11.645 1.00 81.94 259 ARG A C 1
ATOM 2077 O O . ARG A 1 259 ? -25.496 5.431 11.817 1.00 81.94 259 ARG A O 1
ATOM 2084 N N . VAL A 1 260 ? -27.665 4.950 12.149 1.00 85.88 260 VAL A N 1
ATOM 2085 C CA . VAL A 1 260 ? -27.433 3.726 12.941 1.00 85.88 260 VAL A CA 1
ATOM 2086 C C . VAL A 1 260 ? -26.612 2.699 12.155 1.00 85.88 260 VAL A C 1
ATOM 2088 O O . VAL A 1 260 ? -25.620 2.186 12.671 1.00 85.88 260 VAL A O 1
ATOM 2091 N N . GLN A 1 261 ? -26.976 2.433 10.895 1.00 88.69 261 GLN A N 1
ATOM 2092 C CA . GLN A 1 261 ? -26.242 1.495 10.033 1.00 88.69 261 GLN A CA 1
ATOM 2093 C C . GLN A 1 261 ? -24.793 1.935 9.787 1.00 88.69 261 GLN A C 1
ATOM 2095 O O . GLN A 1 261 ? -23.881 1.113 9.837 1.00 88.69 261 GLN A O 1
ATOM 2100 N N . MET A 1 262 ? -24.566 3.229 9.557 1.00 89.31 262 MET A N 1
ATOM 2101 C CA . MET A 1 262 ? -23.230 3.792 9.368 1.00 89.31 262 MET A CA 1
ATOM 2102 C C . MET A 1 262 ? -22.372 3.651 10.633 1.00 89.31 262 MET A C 1
ATOM 2104 O O . MET A 1 262 ? -21.235 3.192 10.543 1.00 89.31 262 MET A O 1
ATOM 2108 N N . LEU A 1 263 ? -22.915 3.974 11.814 1.00 91.12 263 LEU A N 1
ATOM 2109 C CA . LEU A 1 263 ? -22.204 3.789 13.084 1.00 91.12 263 LEU A CA 1
ATOM 2110 C C . LEU A 1 263 ? -21.855 2.323 13.335 1.00 91.12 263 LEU A C 1
ATOM 2112 O O . LEU A 1 263 ? -20.735 2.013 13.733 1.00 91.12 263 LEU A O 1
ATOM 2116 N N . GLN A 1 264 ? -22.796 1.416 13.068 1.00 93.38 264 GLN A N 1
ATOM 2117 C CA . GLN A 1 264 ? -22.539 -0.017 13.145 1.00 93.38 264 GLN A CA 1
ATOM 2118 C C . GLN A 1 264 ? -21.423 -0.419 12.179 1.00 93.38 264 GLN A C 1
ATOM 2120 O O . GLN A 1 264 ? -20.497 -1.110 12.588 1.00 93.38 264 GLN A O 1
ATOM 2125 N N . SER A 1 265 ? -21.456 0.030 10.922 1.00 93.75 265 SER A N 1
ATOM 2126 C CA . SER A 1 265 ? -20.398 -0.254 9.944 1.00 93.75 265 SER A CA 1
ATOM 2127 C C . SER A 1 265 ? -19.026 0.238 10.414 1.00 93.75 265 SER A C 1
ATOM 2129 O O . SER A 1 265 ? -18.051 -0.496 10.289 1.00 93.75 265 SER A O 1
ATOM 2131 N N . ALA A 1 266 ? -18.944 1.439 10.992 1.00 94.38 266 ALA A N 1
ATOM 2132 C CA . ALA A 1 266 ? -17.705 1.974 11.553 1.00 94.38 266 ALA A CA 1
ATOM 2133 C C . ALA A 1 266 ? -17.178 1.115 12.716 1.00 94.38 266 ALA A C 1
ATOM 2135 O O . ALA A 1 266 ? -15.998 0.766 12.742 1.00 94.38 266 ALA A O 1
ATOM 2136 N N . ILE A 1 267 ? -18.057 0.706 13.639 1.00 96.06 267 ILE A N 1
ATOM 2137 C CA . ILE A 1 267 ? -17.698 -0.191 14.749 1.00 96.06 267 ILE A CA 1
ATOM 2138 C C . ILE A 1 267 ? -17.159 -1.526 14.223 1.00 96.06 267 ILE A C 1
ATOM 2140 O O . ILE A 1 267 ? -16.119 -1.978 14.696 1.00 96.06 267 ILE A O 1
ATOM 2144 N N . HIS A 1 268 ? -17.798 -2.120 13.210 1.00 97.06 268 HIS A N 1
ATOM 2145 C CA . HIS A 1 268 ? -17.292 -3.344 12.584 1.00 97.06 268 HIS A CA 1
ATOM 2146 C C . HIS A 1 268 ? -15.905 -3.138 11.960 1.00 97.06 268 HIS A C 1
ATOM 2148 O O . HIS A 1 26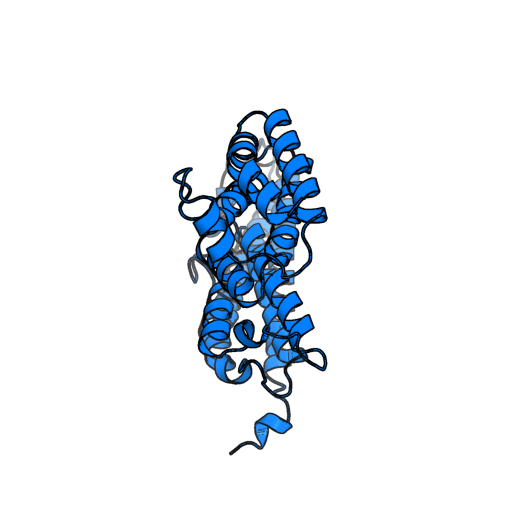8 ? -15.039 -3.998 12.113 1.00 97.06 268 HIS A O 1
ATOM 2154 N N . SER A 1 269 ? -15.652 -2.001 11.303 1.00 97.44 269 SER A N 1
ATOM 2155 C CA . SER A 1 269 ? -14.319 -1.677 10.779 1.00 97.44 269 SER A CA 1
ATOM 2156 C C . SER A 1 269 ? -13.266 -1.616 11.891 1.00 97.44 269 SER A C 1
ATOM 2158 O O . SER A 1 269 ? -12.185 -2.187 11.733 1.00 97.44 269 SER A O 1
ATOM 2160 N N . PHE A 1 270 ? -13.583 -0.998 13.035 1.00 97.69 270 PHE A N 1
ATOM 2161 C CA . PHE A 1 270 ? -12.704 -0.987 14.211 1.00 97.69 270 PHE A CA 1
ATOM 2162 C C . PHE A 1 270 ? -12.442 -2.394 14.759 1.00 97.69 270 PHE A C 1
ATOM 2164 O O . PHE A 1 270 ? -11.292 -2.740 15.033 1.00 97.69 270 PHE A O 1
ATOM 2171 N N . ASP A 1 271 ? -13.478 -3.227 14.870 1.00 97.81 271 ASP A N 1
ATOM 2172 C CA . ASP A 1 271 ? -13.350 -4.602 15.362 1.00 97.81 271 ASP A CA 1
ATOM 2173 C C . ASP A 1 271 ? -12.512 -5.477 14.404 1.00 97.81 271 ASP A C 1
ATOM 2175 O O . ASP A 1 271 ? -11.690 -6.284 14.850 1.00 97.81 271 ASP A O 1
ATOM 2179 N N . MET A 1 272 ? -12.629 -5.267 13.087 1.00 98.00 272 MET A N 1
ATOM 2180 C CA . MET A 1 272 ? -11.782 -5.927 12.085 1.00 98.00 272 MET A CA 1
ATOM 2181 C C . MET A 1 272 ? -10.310 -5.523 12.222 1.00 98.00 272 MET A C 1
ATOM 2183 O O . MET A 1 272 ? -9.440 -6.397 12.263 1.00 98.00 272 MET A O 1
ATOM 2187 N N . MET A 1 273 ? -10.019 -4.222 12.346 1.00 98.25 273 MET A N 1
ATOM 2188 C CA . MET A 1 273 ? -8.650 -3.740 12.572 1.00 98.25 273 MET A CA 1
ATOM 2189 C C . MET A 1 273 ? -8.074 -4.297 13.879 1.00 98.25 273 MET A C 1
ATOM 2191 O O . MET A 1 273 ? -6.937 -4.775 13.897 1.00 98.25 273 MET A O 1
ATOM 2195 N N . GLN A 1 274 ? -8.867 -4.314 14.957 1.00 98.06 274 GLN A N 1
ATOM 2196 C CA . GLN A 1 274 ? -8.441 -4.860 16.245 1.00 98.06 274 GLN A CA 1
ATOM 2197 C C . GLN A 1 274 ? -8.114 -6.350 16.153 1.00 98.06 274 GLN A C 1
ATOM 2199 O O . GLN A 1 274 ? -7.075 -6.773 16.651 1.00 98.06 274 GLN A O 1
ATOM 2204 N N . THR A 1 275 ? -8.967 -7.134 15.493 1.00 98.19 275 THR A N 1
ATOM 2205 C CA . THR A 1 275 ? -8.779 -8.584 15.351 1.00 98.19 275 THR A CA 1
ATOM 2206 C C . THR A 1 275 ? -7.459 -8.903 14.653 1.00 98.19 275 THR A C 1
ATOM 2208 O O . THR A 1 275 ? -6.690 -9.744 15.122 1.00 98.19 275 THR A O 1
ATOM 2211 N N . VAL A 1 276 ? -7.146 -8.204 13.557 1.00 98.12 276 VAL A N 1
ATOM 2212 C CA . VAL A 1 276 ? -5.871 -8.417 12.857 1.00 98.12 276 VAL A CA 1
ATOM 2213 C C . VAL A 1 276 ? -4.692 -7.896 13.685 1.00 98.12 276 VAL A C 1
ATOM 2215 O O . VAL A 1 276 ? -3.665 -8.565 13.742 1.00 98.12 276 VAL A O 1
ATOM 2218 N N . CYS A 1 277 ? -4.834 -6.761 14.376 1.00 97.94 277 CYS A N 1
ATOM 2219 C CA . CYS A 1 277 ? -3.797 -6.214 15.257 1.00 97.94 277 CYS A CA 1
ATOM 2220 C C . CYS A 1 277 ? -3.434 -7.161 16.414 1.00 97.94 277 CYS A C 1
ATOM 2222 O O . CYS A 1 277 ? -2.251 -7.393 16.670 1.00 97.94 277 CYS A O 1
ATOM 2224 N N . ILE A 1 278 ? -4.432 -7.756 17.075 1.00 97.69 278 ILE A N 1
ATOM 2225 C CA . ILE A 1 278 ? -4.223 -8.787 18.102 1.00 97.69 278 ILE A CA 1
ATOM 2226 C C . ILE A 1 278 ? -3.512 -9.985 17.481 1.00 97.69 278 ILE A C 1
ATOM 2228 O O . ILE A 1 278 ? -2.504 -10.446 18.008 1.00 97.69 278 ILE A O 1
ATOM 2232 N N . ARG A 1 279 ? -3.968 -10.439 16.307 1.00 97.94 279 ARG A N 1
ATOM 2233 C CA . ARG A 1 279 ? -3.349 -11.584 15.639 1.00 97.94 279 ARG A CA 1
ATOM 2234 C C . ARG A 1 279 ? -1.879 -11.345 15.288 1.00 97.94 279 ARG A C 1
ATOM 2236 O O . ARG A 1 279 ? -1.090 -12.280 15.370 1.00 97.94 279 ARG A O 1
ATOM 2243 N N . VAL A 1 280 ? -1.510 -10.130 14.881 1.00 98.06 280 VAL A N 1
ATOM 2244 C CA . VAL A 1 280 ? -0.106 -9.758 14.639 1.00 98.06 280 VAL A CA 1
ATOM 2245 C C . VAL A 1 280 ? 0.712 -9.893 15.923 1.00 98.06 280 VAL A C 1
ATOM 2247 O O . VAL A 1 280 ? 1.763 -10.524 15.882 1.00 98.06 280 VAL A O 1
ATOM 2250 N N . GLN A 1 281 ? 0.212 -9.383 17.053 1.00 96.12 281 GLN A N 1
ATOM 2251 C CA . GLN A 1 281 ? 0.893 -9.506 18.349 1.00 96.12 281 GLN A CA 1
ATOM 2252 C C . GLN A 1 281 ? 1.094 -10.960 18.757 1.00 96.12 281 GLN A C 1
ATOM 2254 O O . GLN A 1 281 ? 2.208 -11.354 19.057 1.00 96.12 281 GLN A O 1
ATOM 2259 N N . GLU A 1 282 ? 0.044 -11.780 18.688 1.00 95.94 282 GLU A N 1
ATOM 2260 C CA . GLU A 1 282 ? 0.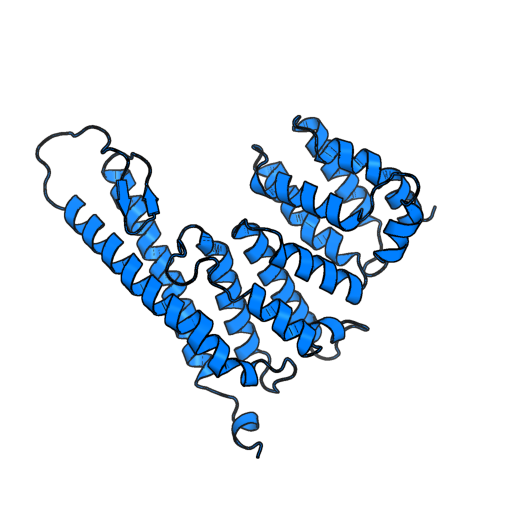126 -13.194 19.068 1.00 95.94 282 GLU A CA 1
ATOM 2261 C C . GLU A 1 282 ? 1.198 -13.965 18.288 1.00 95.94 282 GLU A C 1
ATOM 2263 O O . GLU A 1 282 ? 1.753 -14.942 18.788 1.00 95.94 282 GLU A O 1
ATOM 2268 N N . ILE A 1 283 ? 1.432 -13.587 17.026 1.00 95.62 283 ILE A N 1
ATOM 2269 C CA . ILE A 1 283 ? 2.471 -14.190 16.186 1.00 95.62 283 ILE A CA 1
ATOM 2270 C C . ILE A 1 283 ? 3.842 -13.637 16.584 1.00 95.62 283 ILE A C 1
ATOM 2272 O O . ILE A 1 283 ? 4.794 -14.404 16.696 1.00 95.62 283 ILE A O 1
ATOM 2276 N N . MET A 1 284 ? 3.931 -12.327 16.811 1.00 93.56 284 MET A N 1
ATOM 2277 C CA . MET A 1 284 ? 5.155 -11.638 17.216 1.00 93.56 284 MET A CA 1
ATOM 2278 C C . MET A 1 284 ? 5.680 -12.133 18.575 1.00 93.56 284 MET A C 1
ATOM 2280 O O . MET A 1 284 ? 6.877 -12.371 18.714 1.00 93.56 284 MET A O 1
ATOM 2284 N N . ASP A 1 285 ? 4.795 -12.382 19.542 1.00 90.81 285 ASP A N 1
ATOM 2285 C CA . ASP A 1 285 ? 5.146 -12.903 20.871 1.00 90.81 285 ASP A CA 1
ATOM 2286 C C . ASP A 1 285 ? 5.693 -14.340 20.802 1.00 90.81 285 ASP A C 1
ATOM 2288 O O . ASP A 1 285 ? 6.478 -14.772 21.646 1.00 90.81 285 ASP A O 1
ATOM 2292 N N . LYS A 1 286 ? 5.326 -15.093 19.758 1.00 88.12 286 LYS A N 1
ATOM 2293 C CA . LYS A 1 286 ? 5.816 -16.451 19.485 1.00 88.12 286 LYS A CA 1
ATOM 2294 C C . LYS A 1 286 ? 7.092 -16.425 18.645 1.00 88.12 286 LYS A C 1
ATOM 2296 O O . LYS A 1 286 ? 7.186 -17.146 17.649 1.00 88.12 286 LYS A O 1
ATOM 2301 N N . LYS A 1 287 ? 8.066 -15.595 19.036 1.00 78.06 287 LYS A N 1
ATOM 2302 C CA . LYS A 1 287 ? 9.358 -15.478 18.340 1.00 78.06 287 LYS A CA 1
ATOM 2303 C C . LYS A 1 287 ? 9.926 -16.879 18.042 1.00 78.06 287 LYS A C 1
ATOM 2305 O O . LYS A 1 287 ? 10.001 -17.681 18.977 1.00 78.06 287 LYS A O 1
ATOM 2310 N N . PRO A 1 288 ? 10.332 -17.184 16.793 1.00 77.81 288 PRO A N 1
ATOM 2311 C CA . PRO A 1 288 ? 10.864 -18.490 16.418 1.00 77.81 288 PRO A CA 1
ATOM 2312 C C . PRO A 1 288 ? 11.975 -18.947 17.363 1.00 77.81 288 PRO A C 1
ATOM 2314 O O . PRO A 1 288 ? 12.874 -18.168 17.680 1.00 77.81 288 PRO A O 1
ATOM 2317 N N . THR A 1 289 ? 11.924 -20.209 17.796 1.00 66.75 289 THR A N 1
ATOM 2318 C CA . THR A 1 289 ? 12.875 -20.800 18.756 1.00 66.75 289 THR A CA 1
ATOM 2319 C C . THR A 1 289 ? 14.329 -20.654 18.297 1.00 66.75 289 THR A C 1
ATOM 2321 O O . THR A 1 289 ? 15.201 -20.366 19.108 1.00 66.75 289 THR A O 1
ATOM 2324 N N . GLU A 1 290 ? 14.577 -20.739 16.988 1.00 63.31 290 GLU A N 1
ATOM 2325 C CA . GLU A 1 290 ? 15.901 -20.562 16.370 1.00 63.31 290 GLU A CA 1
ATOM 2326 C C . GLU A 1 290 ? 16.495 -19.156 16.590 1.00 63.31 290 GLU A C 1
ATOM 2328 O O . GLU A 1 290 ? 17.711 -18.993 16.645 1.00 63.31 290 GLU A O 1
ATOM 2333 N N . LEU A 1 291 ? 15.649 -18.136 16.775 1.00 66.38 291 LEU A N 1
ATOM 2334 C CA . LEU A 1 291 ? 16.056 -16.752 17.046 1.00 66.38 291 LEU A CA 1
ATOM 2335 C C . LEU A 1 291 ? 16.106 -16.420 18.549 1.00 66.38 291 LEU A C 1
ATOM 2337 O O . LEU A 1 291 ? 16.390 -15.276 18.915 1.00 66.38 291 LEU A O 1
ATOM 2341 N N . GLN A 1 292 ? 15.768 -17.374 19.421 1.00 60.25 292 GLN A N 1
ATOM 2342 C CA . GLN A 1 292 ? 15.892 -17.238 20.878 1.00 60.25 292 GLN A CA 1
ATOM 2343 C C . GLN A 1 292 ? 17.259 -17.724 21.383 1.00 60.25 292 GLN A C 1
ATOM 2345 O O . GLN A 1 292 ? 17.681 -17.335 22.465 1.00 60.25 292 GLN A O 1
ATOM 2350 N N . THR A 1 293 ? 17.957 -18.544 20.593 1.00 52.91 293 THR A N 1
ATOM 2351 C CA . THR A 1 293 ? 19.256 -19.148 20.933 1.00 52.91 293 THR A CA 1
ATOM 2352 C C . THR A 1 293 ? 20.459 -18.434 20.311 1.00 52.91 293 THR A C 1
ATOM 2354 O O . THR A 1 293 ? 21.585 -18.899 20.472 1.00 52.91 293 THR A O 1
ATOM 2357 N N . ALA A 1 294 ? 20.243 -17.343 19.570 1.00 46.19 294 ALA A N 1
ATOM 2358 C CA . ALA A 1 294 ? 21.330 -16.525 19.039 1.00 46.19 294 ALA A CA 1
ATOM 2359 C C . ALA A 1 294 ? 21.911 -15.647 20.173 1.00 46.19 294 ALA A C 1
ATOM 2361 O O . ALA A 1 294 ? 21.117 -14.987 20.848 1.00 46.19 294 ALA A O 1
ATOM 2362 N N . PRO A 1 295 ? 23.237 -15.688 20.418 1.00 41.19 295 PRO A N 1
ATOM 2363 C CA . PRO A 1 295 ? 23.892 -14.961 21.509 1.00 41.19 295 PRO A CA 1
ATOM 2364 C C . PRO A 1 295 ? 23.817 -13.438 21.361 1.00 41.19 295 PRO A C 1
ATOM 2366 O O . PRO A 1 295 ? 23.739 -12.949 20.209 1.00 41.19 295 PRO A O 1
#

Secondary structure (DSSP, 8-state):
--HHHHHHHHHHHHHHHHT-SSHHHHHHHHHHHHHHHHHSPTT-B-HHHHHHHTGGGT-S-HHHHHHHHHHHHHHH-S-HHHHHHHHHHHHHHHTTB-HHHHHHHHHHHHHH---HHHHHHHHHHHHHHHHHHHSSSPPTTGGGGTSHHHHHHHHHHHS--TTGGG--TTTTHHHHHHHHHHHHHHHHH-TT-TT--GGGHHHHIIIIIHHHHHHHHHHHHHHHHHHHHHTS--SS---PPPPEEETTEEE----HHHHHHHHHHHHHHHHHHHHHHHHHHHHHSS--GGGTS--

Sequence (295 aa):
MNVQFAFSCCISAILTFLKATNPTKVHKGLTICRFVTNRLEPLSLQSSYLTQELKIVHIQHPARSLLEAAVSIATQCPSKTLRQRSAQFLTKFVNKFAWSDRFHLVFYLINTVEHSGVVGHMTVYFKDKLAEILQGEPPLGSHVFLKPSNFEKLLRKCIALPQGSETDLLSEYDRIMASLNLLRFLFLRDTNNKTGIWEQVPTIEIQFLNLLRTDINLSRMHFREELKKQSLPVKGEQAPTPEFTINGVSLPSLPPKHRVQMLQSAIHSFDMMQTVCIRVQEIMDKKPTELQTAP

Radius of gyration: 22.6 Å; chains: 1; bounding box: 66×39×57 Å

Organism: NCBI:txid59560

Foldseek 3Di:
DPLVLVCLVCLVVLLVLLPDLDVVSNVVSLVVLVVSLVVQDFQRDDQVVSCVSCVVVPPNGSLLSLLVSLLCQLPPPPDPVSNVSSLVSNLSNLRSHHQLVSLVSLLCQLVPDDQLQSVLSSLLVLLVLVVQQLPDHGPPPNCCCLPQVSVVSSLDSQQAQPVQLLHPCVRNLSSLVSNLVSLLSCLVRPLVCSSVVLVCVVVSVVRHLVSLVVSLVQQLVQLVVVLVVLPPDDPDLDDFDCWDDGSNRTDHGDRSVVSNVVSVVVNVSSVVSVVSSVSSVVSSVCRRPVVVPDD

pLDDT: mean 88.66, std 11.9, range [41.19, 98.69]